Protein AF-A0A2S9D0U7-F1 (afdb_monomer)

Sequence (228 aa):
MNVEGQVATNIPINFAILKSGVQSVSATILPNIGDLQLHPKSELKFNIKLFDVAHDFVFDQQFGDYRSEAIEDKKKQVIKHVGSFKAEVPYQLSAWQNGRNLQDIKDNRKKLEQAYDHISRLIRENKFEDYKKSISKREENMAASMYLSKAESEERFTDLVKDFKSGFKIQPVSKDAVMFVCAENKVAFLKKANGESALYLENPETEEELMLDISFYIPEGKEEFEII

Foldseek 3Di:
DDDPPDDDDDDDCLLVCQAFFKDKDKDKDFDDVPDQFHDQADKDWDKDWDFDPVPPRHTDDIHDTDIDDGRPDRNHGMDMDMDMDGDHAPDGADDLPQFDQLVVAPPSVVLQLVVLVVLLVCLQVVVLVVNCVLCVSVLVSVCRRVVHDPVRSVVVSVVVSVVSVPQWHKDRQDPPWDWDADDNNFKIATADPNRFHSTWTARPVVRDIGGDPWMWGAGPPGNHITTD

Nearest PDB structures (foldseek):
  5mu8-assembly20_o  TM=3.267E-01  e=5.009E+00  Homo sapiens
  7d5s-assembly1_B8  TM=2.973E-01  e=6.003E+00  Saccharomyces cerevisiae S288C
  6u8t-assembly2_D  TM=2.323E-01  e=5.651E+00  Pasteurella multocida subsp. multocida str. Pm70

Secondary structure (DSSP, 8-state):
---TT--------GGG--SSEEEEEEEEE-PPTT-SS--TT---EEEEEEEETTTTSEEEEEEEEEEPPP--STT---EEEEEEEEE--S----SGGGBPPGGGSTTHHHHHHHHHHHHHHHHHTT-HHHHHHHHHHHHHHHHHHTT--HHHHHHHHHHHHHHHHTT-EEPPPPTTPEEEEETTTTEEEEE-TTSSBSSEEEETTTTEEEE----EE-BTT--S-EE-

pLDDT: mean 91.32, std 8.77, range [35.22, 98.06]

Structure (mmCIF, N/CA/C/O backbone):
data_AF-A0A2S9D0U7-F1
#
_entry.id   AF-A0A2S9D0U7-F1
#
loop_
_atom_site.group_PDB
_atom_site.id
_atom_site.type_symbol
_atom_site.label_atom_id
_atom_site.label_alt_id
_atom_site.label_comp_id
_atom_site.label_asym_id
_atom_site.label_entity_id
_atom_site.label_seq_id
_atom_site.pdbx_PDB_ins_code
_atom_site.Cartn_x
_atom_site.Cartn_y
_atom_site.Cartn_z
_atom_site.occupancy
_atom_site.B_iso_or_equiv
_atom_site.auth_seq_id
_atom_site.auth_comp_id
_atom_site.auth_asym_id
_atom_site.auth_atom_id
_atom_site.pdbx_PDB_model_num
ATOM 1 N N . MET A 1 1 ? 25.797 12.768 -12.177 1.00 35.22 1 MET A N 1
ATOM 2 C CA . MET A 1 1 ? 24.968 13.282 -13.288 1.00 35.22 1 MET A CA 1
ATOM 3 C C . MET A 1 1 ? 23.565 12.754 -13.027 1.00 35.22 1 MET A C 1
ATOM 5 O O . MET A 1 1 ? 23.357 11.565 -13.228 1.00 35.22 1 MET A O 1
ATOM 9 N N . ASN A 1 2 ? 22.676 13.575 -12.456 1.00 37.59 2 ASN A N 1
ATOM 10 C CA . ASN A 1 2 ? 21.281 13.185 -12.226 1.00 37.59 2 ASN A CA 1
ATOM 11 C C . ASN A 1 2 ? 20.605 13.097 -13.591 1.00 37.59 2 ASN A C 1
ATOM 13 O O . ASN A 1 2 ? 20.536 14.095 -14.306 1.00 37.59 2 ASN A O 1
ATOM 17 N N . VAL A 1 3 ? 20.187 11.898 -13.982 1.00 47.53 3 VAL A N 1
ATOM 18 C CA . VAL A 1 3 ? 19.278 11.748 -15.118 1.00 47.53 3 VAL A CA 1
ATOM 19 C C . VAL A 1 3 ? 17.887 12.075 -14.587 1.00 47.53 3 VAL A C 1
ATOM 21 O O . VAL A 1 3 ? 17.516 11.612 -13.509 1.00 47.53 3 VAL A O 1
ATOM 24 N N . GLU A 1 4 ? 17.145 12.901 -15.309 1.00 51.16 4 GLU A N 1
ATOM 25 C CA . GLU A 1 4 ? 15.733 13.158 -15.035 1.00 51.16 4 GLU A CA 1
ATOM 26 C C . GLU A 1 4 ? 14.988 11.810 -14.919 1.00 51.16 4 GLU A C 1
ATOM 28 O O . GLU A 1 4 ? 15.162 10.931 -15.765 1.00 51.16 4 GLU A O 1
ATOM 33 N N . GLY A 1 5 ? 14.262 11.595 -13.816 1.00 58.97 5 GLY A N 1
ATOM 34 C CA . GLY A 1 5 ? 13.609 10.313 -13.501 1.00 58.97 5 GLY A CA 1
ATOM 35 C C . GLY A 1 5 ? 14.440 9.302 -12.691 1.00 58.97 5 GLY A C 1
ATOM 36 O O . GLY A 1 5 ? 13.968 8.193 -12.442 1.00 58.97 5 GLY A O 1
ATOM 37 N N . GLN A 1 6 ? 15.657 9.640 -12.244 1.00 66.50 6 GLN A N 1
ATOM 38 C CA . GLN A 1 6 ? 16.396 8.791 -11.304 1.00 66.50 6 GLN A CA 1
ATOM 39 C C . GLN A 1 6 ? 15.752 8.833 -9.909 1.00 66.50 6 GLN A C 1
ATOM 41 O O . GLN A 1 6 ? 15.763 9.866 -9.244 1.00 66.50 6 GLN A O 1
ATOM 46 N N . VAL A 1 7 ? 15.266 7.684 -9.439 1.00 72.94 7 VAL A N 1
ATOM 47 C CA . VAL A 1 7 ? 14.774 7.501 -8.068 1.00 72.94 7 VAL A CA 1
ATOM 48 C C . VAL A 1 7 ? 15.727 6.569 -7.326 1.00 72.94 7 VAL A C 1
ATOM 50 O O . VAL A 1 7 ? 15.977 5.447 -7.761 1.00 72.94 7 VAL A O 1
ATOM 53 N N . ALA A 1 8 ? 16.266 7.034 -6.202 1.00 78.00 8 ALA A N 1
ATOM 54 C CA . ALA A 1 8 ? 17.012 6.219 -5.251 1.00 78.00 8 ALA A CA 1
ATOM 55 C C . ALA A 1 8 ? 16.398 6.440 -3.869 1.00 78.00 8 ALA A C 1
ATOM 57 O O . ALA A 1 8 ? 16.458 7.543 -3.334 1.00 78.00 8 ALA A O 1
ATOM 58 N N . THR A 1 9 ? 15.766 5.407 -3.319 1.00 84.44 9 THR A N 1
ATOM 59 C CA . THR A 1 9 ? 15.057 5.484 -2.039 1.00 84.44 9 THR A CA 1
ATOM 60 C C . THR A 1 9 ? 15.260 4.207 -1.232 1.00 84.44 9 THR A C 1
ATOM 62 O O . THR A 1 9 ? 15.496 3.139 -1.801 1.00 84.44 9 THR A O 1
ATOM 65 N N . ASN A 1 10 ? 15.164 4.326 0.090 1.00 85.94 10 ASN A N 1
ATOM 66 C CA . ASN A 1 10 ? 15.077 3.192 0.999 1.00 85.94 10 ASN A CA 1
ATOM 67 C C . ASN A 1 10 ? 13.607 3.007 1.376 1.00 85.94 10 ASN A C 1
ATOM 69 O O . ASN A 1 10 ? 12.982 3.931 1.893 1.00 85.94 10 ASN A O 1
ATOM 73 N N . ILE A 1 11 ? 13.065 1.816 1.133 1.00 88.12 11 ILE A N 1
ATOM 74 C CA . ILE A 1 11 ? 11.671 1.489 1.441 1.00 88.12 11 ILE A CA 1
ATOM 75 C C . ILE A 1 11 ? 11.672 0.430 2.547 1.00 88.12 11 ILE A C 1
ATOM 77 O O . ILE A 1 11 ? 12.292 -0.620 2.355 1.00 88.12 11 ILE A O 1
ATOM 81 N N . PRO A 1 12 ? 11.009 0.660 3.695 1.00 89.56 12 PRO A N 1
ATOM 82 C CA . PRO A 1 12 ? 10.862 -0.373 4.710 1.00 89.56 12 PRO A CA 1
ATOM 83 C C . PRO A 1 12 ? 9.965 -1.489 4.168 1.00 89.56 12 PRO A C 1
ATOM 85 O O . PRO A 1 12 ? 8.872 -1.225 3.675 1.00 89.56 12 PRO A O 1
ATOM 88 N N . ILE A 1 13 ? 10.413 -2.742 4.263 1.00 91.50 13 ILE A N 1
ATOM 89 C CA . ILE A 1 13 ? 9.673 -3.901 3.728 1.00 91.50 13 ILE A CA 1
ATOM 90 C C . ILE A 1 13 ? 9.141 -4.840 4.815 1.00 91.50 13 ILE A C 1
ATOM 92 O O . ILE A 1 13 ? 8.534 -5.855 4.487 1.00 91.50 13 ILE A O 1
ATOM 96 N N . ASN A 1 14 ? 9.342 -4.526 6.099 1.00 93.12 14 ASN A N 1
ATOM 97 C CA . ASN A 1 14 ? 8.979 -5.406 7.217 1.00 93.12 14 ASN A CA 1
ATOM 98 C C . ASN A 1 14 ? 7.504 -5.828 7.171 1.00 93.12 14 ASN A C 1
ATOM 100 O O . ASN A 1 14 ? 7.193 -7.001 7.340 1.00 93.12 14 ASN A O 1
ATOM 104 N N . PHE A 1 15 ? 6.600 -4.896 6.858 1.00 91.25 15 PHE A N 1
ATOM 105 C CA . PHE A 1 15 ? 5.162 -5.170 6.766 1.00 91.25 15 PHE A CA 1
ATOM 106 C C . PHE A 1 15 ? 4.795 -6.158 5.643 1.00 91.25 15 PHE A C 1
ATOM 108 O O . PHE A 1 15 ? 3.712 -6.741 5.663 1.00 91.25 15 PHE A O 1
ATOM 115 N N . ALA A 1 16 ? 5.686 -6.364 4.668 1.00 91.94 16 ALA A N 1
ATOM 116 C CA . ALA A 1 16 ? 5.515 -7.324 3.582 1.00 91.94 16 ALA A CA 1
ATOM 117 C C . ALA A 1 16 ? 6.107 -8.713 3.900 1.00 91.94 16 ALA A C 1
ATOM 119 O O . ALA A 1 16 ? 5.823 -9.674 3.184 1.00 91.94 16 ALA A O 1
ATOM 120 N N . ILE A 1 17 ? 6.902 -8.846 4.969 1.00 94.38 17 ILE A N 1
ATOM 121 C CA . ILE A 1 17 ? 7.468 -10.121 5.426 1.00 94.38 17 ILE A CA 1
ATOM 122 C C . ILE A 1 17 ? 6.482 -10.731 6.414 1.00 94.38 17 ILE A C 1
ATOM 124 O O . ILE A 1 17 ? 6.383 -10.301 7.549 1.00 94.38 17 ILE A O 1
ATOM 128 N N . LEU A 1 18 ? 5.720 -11.745 6.016 1.00 94.75 18 LEU A N 1
ATOM 129 C CA . LEU A 1 18 ? 4.609 -12.200 6.864 1.00 94.75 18 LEU A CA 1
ATOM 130 C C . LEU A 1 18 ? 5.041 -13.122 8.008 1.00 94.75 18 LEU A C 1
ATOM 132 O O . LEU A 1 18 ? 4.310 -13.285 8.982 1.00 94.75 18 LEU A O 1
ATOM 136 N N . LYS A 1 19 ? 6.194 -13.775 7.862 1.00 95.94 19 LYS A N 1
ATOM 137 C CA . LYS A 1 19 ? 6.821 -14.664 8.848 1.00 95.94 19 LYS A CA 1
ATOM 138 C C . LYS A 1 19 ? 8.255 -14.966 8.424 1.00 95.94 19 LYS A C 1
ATOM 140 O O . LYS A 1 19 ? 8.601 -14.793 7.254 1.00 95.94 19 LYS A O 1
ATOM 145 N N . SER A 1 20 ? 9.044 -15.512 9.345 1.00 96.81 20 SER A N 1
ATOM 146 C CA . SER A 1 20 ? 10.371 -16.056 9.042 1.00 96.81 20 SER A CA 1
ATOM 147 C C . SER A 1 20 ? 10.329 -17.104 7.923 1.00 96.81 20 SER A C 1
ATOM 149 O O . SER A 1 20 ? 9.403 -17.918 7.845 1.00 96.81 20 SER A O 1
ATOM 151 N N . GLY A 1 21 ? 11.355 -17.108 7.072 1.00 95.62 21 GLY A N 1
ATOM 152 C CA . GLY A 1 21 ? 11.498 -18.044 5.959 1.00 95.62 21 GLY A CA 1
ATOM 153 C C . GLY A 1 21 ? 11.936 -17.377 4.658 1.00 95.62 21 GLY A C 1
ATOM 154 O O . GLY A 1 21 ? 12.393 -16.233 4.645 1.00 95.62 21 GLY A O 1
ATOM 155 N N . VAL A 1 22 ? 11.804 -18.120 3.557 1.00 94.62 22 VAL A N 1
ATOM 156 C CA . VAL A 1 22 ? 12.098 -17.622 2.208 1.00 94.62 22 VAL A CA 1
ATOM 157 C C . VAL A 1 22 ? 10.975 -16.694 1.756 1.00 94.62 22 VAL A C 1
ATOM 159 O O . VAL A 1 22 ? 9.811 -17.084 1.737 1.00 94.62 22 VAL A O 1
ATOM 162 N N . GLN A 1 23 ? 11.351 -15.482 1.374 1.00 93.12 23 GLN A N 1
ATOM 163 C CA . GLN A 1 23 ? 10.478 -14.449 0.838 1.00 93.12 23 GLN A CA 1
ATOM 164 C C . GLN A 1 23 ? 10.741 -14.294 -0.657 1.00 93.12 23 GLN A C 1
ATOM 166 O O . GLN A 1 23 ? 11.889 -14.380 -1.102 1.00 93.12 23 GLN A O 1
ATOM 171 N N . SER A 1 24 ? 9.686 -14.034 -1.425 1.00 91.81 24 SER A N 1
ATOM 172 C CA . SER A 1 24 ? 9.790 -13.676 -2.839 1.00 91.81 24 SER A CA 1
ATOM 173 C C . SER A 1 24 ? 9.846 -12.160 -2.986 1.00 91.81 24 SER A C 1
ATOM 175 O O . SER A 1 24 ? 9.115 -11.438 -2.307 1.00 91.81 24 SER A O 1
ATOM 177 N N . VAL A 1 25 ? 10.692 -11.674 -3.887 1.00 90.75 25 VAL A N 1
ATOM 178 C CA . VAL A 1 25 ? 10.767 -10.260 -4.258 1.00 90.75 25 VAL A CA 1
ATOM 179 C C . VAL A 1 25 ? 10.658 -10.137 -5.768 1.00 90.75 25 VAL A C 1
ATOM 181 O O . VAL A 1 25 ? 11.289 -10.881 -6.517 1.00 90.75 25 VAL A O 1
ATOM 184 N N . SER A 1 26 ? 9.863 -9.180 -6.233 1.00 90.81 26 SER A N 1
ATOM 185 C CA . SER A 1 26 ? 9.806 -8.836 -7.648 1.00 90.81 26 SER A CA 1
ATOM 186 C C . SER A 1 26 ? 9.848 -7.334 -7.832 1.00 90.81 26 SER A C 1
ATOM 188 O O . SER A 1 26 ? 9.160 -6.609 -7.117 1.00 90.81 26 SER A O 1
ATOM 190 N N . ALA A 1 27 ? 10.600 -6.882 -8.825 1.00 89.88 27 ALA A N 1
ATOM 191 C CA . ALA A 1 27 ? 10.720 -5.477 -9.172 1.00 89.88 27 ALA A CA 1
ATOM 192 C C . ALA A 1 27 ? 10.534 -5.312 -10.681 1.00 89.88 27 ALA A C 1
ATOM 194 O O . ALA A 1 27 ? 11.046 -6.109 -11.472 1.00 89.88 27 ALA A O 1
ATOM 195 N N . THR A 1 28 ? 9.764 -4.297 -11.072 1.00 89.44 28 THR A N 1
ATOM 196 C CA . THR A 1 28 ? 9.431 -4.015 -12.471 1.00 89.44 28 THR A CA 1
ATOM 197 C C . THR A 1 28 ? 9.636 -2.531 -12.751 1.00 89.44 28 THR A C 1
ATOM 199 O O . THR A 1 28 ? 9.101 -1.703 -12.022 1.00 89.44 28 THR A O 1
ATOM 202 N N . ILE A 1 29 ? 10.391 -2.202 -13.800 1.00 88.50 29 ILE A N 1
ATOM 203 C CA . ILE A 1 29 ? 10.478 -0.845 -14.354 1.00 88.50 29 ILE A CA 1
ATOM 204 C C . ILE A 1 29 ? 9.659 -0.803 -15.640 1.00 88.50 29 ILE A C 1
ATOM 206 O O . ILE A 1 29 ? 9.837 -1.651 -16.521 1.00 88.50 29 ILE A O 1
ATOM 210 N N . LEU A 1 30 ? 8.791 0.201 -15.725 1.00 87.50 30 LEU A N 1
ATOM 211 C CA . LEU A 1 30 ? 7.972 0.525 -16.888 1.00 87.50 30 LEU A CA 1
ATOM 212 C C . LEU A 1 30 ? 8.526 1.779 -17.593 1.00 87.50 30 LEU A C 1
ATOM 214 O O . LEU A 1 30 ? 9.286 2.529 -16.973 1.00 87.50 30 LEU A O 1
ATOM 218 N N . PRO A 1 31 ? 8.174 2.015 -18.869 1.00 87.62 31 PRO A N 1
ATOM 219 C CA . PRO A 1 31 ? 8.482 3.264 -19.560 1.00 87.62 31 PRO A CA 1
ATOM 220 C C . PRO A 1 31 ? 7.857 4.469 -18.856 1.00 87.62 31 PRO A C 1
ATOM 222 O O . PRO A 1 31 ? 6.887 4.327 -18.107 1.00 87.62 31 PRO A O 1
ATOM 225 N N . ASN A 1 32 ? 8.390 5.660 -19.133 1.00 83.31 32 ASN A N 1
ATOM 226 C CA . ASN A 1 32 ? 7.741 6.894 -18.704 1.00 83.31 32 ASN A CA 1
ATOM 227 C C . ASN A 1 32 ? 6.352 7.010 -19.344 1.00 83.31 32 ASN A C 1
ATOM 229 O O . ASN A 1 32 ? 6.074 6.428 -20.394 1.00 83.31 32 ASN A O 1
ATOM 233 N N . ILE A 1 33 ? 5.475 7.795 -18.720 1.00 80.94 33 ILE A N 1
ATOM 234 C CA . ILE A 1 33 ? 4.141 8.052 -19.264 1.00 80.94 33 ILE A CA 1
ATOM 235 C C . ILE A 1 33 ? 4.270 8.648 -20.670 1.00 80.94 33 ILE A C 1
ATOM 237 O O . ILE A 1 33 ? 4.959 9.644 -20.868 1.00 80.94 33 ILE A O 1
ATOM 241 N N . GLY A 1 34 ? 3.576 8.037 -21.630 1.00 84.62 34 GLY A N 1
ATOM 242 C CA . GLY A 1 34 ? 3.606 8.430 -23.041 1.00 84.62 34 GLY A CA 1
ATOM 243 C C . GLY A 1 34 ? 4.650 7.689 -23.880 1.00 84.62 34 GLY A C 1
ATOM 244 O O . GLY A 1 34 ? 4.505 7.642 -25.101 1.00 84.62 34 GLY A O 1
ATOM 245 N N . ASP A 1 35 ? 5.632 7.039 -23.253 1.00 86.88 35 ASP A N 1
ATOM 246 C CA . ASP A 1 35 ? 6.640 6.248 -23.952 1.00 86.88 35 ASP A CA 1
ATOM 247 C C . ASP A 1 35 ? 6.207 4.784 -24.099 1.00 86.88 35 ASP A C 1
ATOM 249 O O . ASP A 1 35 ? 5.626 4.171 -23.205 1.00 86.88 35 ASP A O 1
ATOM 253 N N . LEU A 1 36 ? 6.541 4.182 -25.243 1.00 88.44 36 LEU A N 1
ATOM 254 C CA . LEU A 1 36 ? 6.323 2.749 -25.489 1.00 88.44 36 LEU A CA 1
ATOM 255 C C . LEU A 1 36 ? 7.527 1.887 -25.091 1.00 88.44 36 LEU A C 1
ATOM 257 O O . LEU A 1 36 ? 7.439 0.660 -25.094 1.00 88.44 36 LEU A O 1
ATOM 261 N N . GLN A 1 37 ? 8.676 2.511 -24.834 1.00 90.75 37 GLN A N 1
ATOM 262 C CA . GLN A 1 37 ? 9.969 1.853 -24.666 1.00 90.75 37 GLN A CA 1
ATOM 263 C C . GLN A 1 37 ? 10.740 2.507 -23.524 1.00 90.75 37 GLN A C 1
ATOM 265 O O . GLN A 1 37 ? 10.606 3.702 -23.274 1.00 90.75 37 GLN A O 1
ATOM 270 N N . LEU A 1 38 ? 11.567 1.723 -22.839 1.00 89.62 38 LEU A N 1
ATOM 271 C CA . LEU A 1 38 ? 12.442 2.235 -21.796 1.00 89.62 38 LEU A CA 1
ATOM 272 C C . LEU A 1 38 ? 13.526 3.129 -22.393 1.00 89.62 38 LEU A C 1
ATOM 274 O O . LEU A 1 38 ? 14.078 2.855 -23.462 1.00 89.62 38 LEU A O 1
ATOM 278 N N . HIS A 1 39 ? 13.891 4.168 -21.650 1.00 87.50 39 HIS A N 1
ATOM 279 C CA . HIS A 1 39 ? 15.034 4.991 -22.002 1.00 87.50 39 HIS A CA 1
ATOM 280 C C . HIS A 1 39 ? 16.321 4.134 -21.979 1.00 87.50 39 HIS A C 1
ATOM 282 O O . HIS A 1 39 ? 16.498 3.346 -21.054 1.00 87.50 39 HIS A O 1
ATOM 288 N N . PRO A 1 40 ? 17.287 4.295 -22.908 1.00 87.56 40 PRO A N 1
ATOM 289 C CA . PRO A 1 40 ? 18.497 3.452 -22.961 1.00 87.56 40 PRO A CA 1
ATOM 290 C C . PRO A 1 40 ? 19.382 3.482 -21.703 1.00 87.56 40 PRO A C 1
ATOM 292 O O . PRO A 1 40 ? 20.246 2.631 -21.521 1.00 87.56 40 PRO A O 1
ATOM 295 N N . LYS A 1 41 ? 19.191 4.486 -20.839 1.00 87.12 41 LYS A N 1
ATOM 296 C CA . LYS A 1 41 ? 19.880 4.607 -19.541 1.00 87.12 41 LYS A CA 1
ATOM 297 C C . LYS A 1 41 ? 19.089 4.025 -18.363 1.00 87.12 41 LYS A C 1
ATOM 299 O O . LYS A 1 41 ? 19.566 4.129 -17.238 1.00 87.12 41 LYS A O 1
ATOM 304 N N . SER A 1 42 ? 17.889 3.486 -18.583 1.00 88.62 42 SER A N 1
ATOM 305 C CA . SER A 1 42 ? 17.100 2.897 -17.503 1.00 88.62 42 SER A CA 1
ATOM 306 C C . SER A 1 42 ? 17.818 1.672 -16.944 1.00 88.62 42 SER A C 1
ATOM 308 O O . SER A 1 42 ? 18.295 0.809 -17.680 1.00 88.62 42 SER A O 1
ATOM 310 N N . GLU A 1 43 ? 17.893 1.607 -15.622 1.00 90.31 43 GLU A N 1
ATOM 311 C CA . GLU A 1 43 ? 18.596 0.567 -14.888 1.00 90.31 43 GLU A CA 1
ATOM 312 C C . GLU A 1 43 ? 17.840 0.299 -13.587 1.00 90.31 43 GLU A C 1
ATOM 314 O O . GLU A 1 43 ? 17.461 1.233 -12.881 1.00 90.31 43 GLU A O 1
ATOM 319 N N . LEU A 1 44 ? 17.632 -0.977 -13.263 1.00 91.12 44 LEU A N 1
ATOM 320 C CA . LEU A 1 44 ? 17.094 -1.403 -11.979 1.00 91.12 44 LEU A CA 1
ATOM 321 C C . LEU A 1 44 ? 18.240 -1.882 -11.098 1.00 91.12 44 LEU A C 1
ATOM 323 O O . LEU A 1 44 ? 18.930 -2.842 -11.445 1.00 91.12 44 LEU A O 1
ATOM 327 N N . LYS A 1 45 ? 18.398 -1.246 -9.941 1.00 92.00 45 LYS A N 1
ATOM 328 C CA . LYS A 1 45 ? 19.310 -1.680 -8.886 1.00 92.00 45 LYS A CA 1
ATOM 329 C C . LYS A 1 45 ? 18.578 -1.722 -7.564 1.00 92.00 45 LYS A C 1
ATOM 331 O O . LYS A 1 45 ? 17.925 -0.745 -7.209 1.00 92.00 45 LYS A O 1
ATOM 336 N N . PHE A 1 46 ? 18.717 -2.818 -6.834 1.00 92.31 46 PHE A N 1
ATOM 337 C CA . PHE A 1 46 ? 18.270 -2.867 -5.450 1.00 92.31 46 PHE A CA 1
ATOM 338 C C . PHE A 1 46 ? 19.092 -3.865 -4.640 1.00 92.31 46 PHE A C 1
ATOM 340 O O . PHE A 1 46 ? 19.627 -4.844 -5.162 1.00 92.31 46 PHE A O 1
ATOM 347 N N . ASN A 1 47 ? 19.132 -3.608 -3.341 1.00 92.62 47 ASN A N 1
ATOM 348 C CA . ASN A 1 47 ? 19.562 -4.542 -2.319 1.00 92.62 47 ASN A CA 1
ATOM 349 C C . ASN A 1 47 ? 18.584 -4.465 -1.143 1.00 92.62 47 ASN A C 1
ATOM 351 O O . ASN A 1 47 ? 17.779 -3.538 -1.049 1.00 92.62 47 ASN A O 1
ATOM 355 N N . ILE A 1 48 ? 18.629 -5.465 -0.273 1.00 92.81 48 ILE A N 1
ATOM 356 C CA . ILE A 1 48 ? 17.821 -5.541 0.942 1.00 92.81 48 ILE A CA 1
ATOM 357 C C . ILE A 1 48 ? 18.777 -5.410 2.116 1.00 92.81 48 ILE A C 1
ATOM 359 O O . ILE A 1 48 ? 19.780 -6.114 2.181 1.00 92.81 48 ILE A O 1
ATOM 363 N N . LYS A 1 49 ? 18.483 -4.507 3.046 1.00 92.81 49 LYS A N 1
ATOM 364 C CA . LYS A 1 49 ? 19.337 -4.246 4.206 1.00 92.81 49 LYS A CA 1
ATOM 365 C C . LYS A 1 49 ? 18.570 -4.496 5.491 1.00 92.81 49 LYS A C 1
ATOM 367 O O . LYS A 1 49 ? 17.409 -4.110 5.601 1.00 92.81 49 LYS A O 1
ATOM 372 N N . LEU A 1 50 ? 19.244 -5.124 6.441 1.00 91.44 50 LEU A N 1
ATOM 373 C CA . LEU A 1 50 ? 18.810 -5.276 7.816 1.00 91.44 50 LEU A CA 1
ATOM 374 C C . LEU A 1 50 ? 19.535 -4.243 8.670 1.00 91.44 50 LEU A C 1
ATOM 376 O O . LEU A 1 50 ? 20.749 -4.063 8.554 1.00 91.44 50 LEU A O 1
ATOM 380 N N . PHE A 1 51 ? 18.757 -3.570 9.505 1.00 90.38 51 PHE A N 1
ATOM 381 C CA . PHE A 1 51 ? 19.231 -2.582 10.456 1.00 90.38 51 PHE A CA 1
ATOM 382 C C . PHE A 1 51 ? 18.789 -2.993 11.857 1.00 90.38 51 PHE A C 1
ATOM 384 O O . PHE A 1 51 ? 17.647 -3.421 12.045 1.00 90.38 51 PHE A O 1
ATOM 391 N N . ASP A 1 52 ? 19.681 -2.827 12.826 1.00 86.81 52 ASP A N 1
ATOM 392 C CA . ASP A 1 52 ? 19.368 -2.942 14.241 1.00 86.81 52 ASP A CA 1
ATOM 393 C C . ASP A 1 52 ? 18.698 -1.652 14.722 1.00 86.81 52 ASP A C 1
ATOM 395 O O . ASP A 1 52 ? 19.333 -0.607 14.865 1.00 86.81 52 ASP A O 1
ATOM 399 N N . VAL A 1 53 ? 17.393 -1.732 14.965 1.00 82.00 53 VAL A N 1
ATOM 400 C CA . VAL A 1 53 ? 16.586 -0.600 15.435 1.00 82.00 53 VAL A CA 1
ATOM 401 C C . VAL A 1 53 ? 16.698 -0.364 16.944 1.00 82.00 53 VAL A C 1
ATOM 403 O O . VAL A 1 53 ? 16.311 0.704 17.405 1.00 82.00 53 VAL A O 1
ATOM 406 N N . ALA A 1 54 ? 17.233 -1.316 17.718 1.00 81.12 54 ALA A N 1
ATOM 407 C CA . ALA A 1 54 ? 17.416 -1.157 19.162 1.00 81.12 54 ALA A CA 1
ATOM 408 C C . ALA A 1 54 ? 18.629 -0.277 19.507 1.00 81.12 54 ALA A C 1
ATOM 410 O O . ALA A 1 54 ? 18.683 0.296 20.595 1.00 81.12 54 ALA A O 1
ATOM 411 N N . HIS A 1 55 ? 19.578 -0.152 18.577 1.00 79.69 55 HIS A N 1
ATOM 412 C CA . HIS A 1 55 ? 20.810 0.618 18.738 1.00 79.69 55 HIS A CA 1
ATOM 413 C C . HIS A 1 55 ? 20.993 1.615 17.578 1.00 79.69 55 HIS A C 1
ATOM 415 O O . HIS A 1 55 ? 21.986 1.553 16.864 1.00 79.69 55 HIS A O 1
ATOM 421 N N . ASP A 1 56 ? 20.035 2.525 17.373 1.00 80.31 56 ASP A N 1
ATOM 422 C CA . ASP A 1 56 ? 20.132 3.653 16.423 1.00 80.31 56 ASP A CA 1
ATOM 423 C C . ASP A 1 56 ? 20.245 3.289 14.923 1.00 80.31 56 ASP A C 1
ATOM 425 O O . ASP A 1 56 ? 20.971 3.936 14.165 1.00 80.31 56 ASP A O 1
ATOM 429 N N . PHE A 1 57 ? 19.494 2.284 14.451 1.00 83.31 57 PHE A N 1
ATOM 430 C CA . PHE A 1 57 ? 19.470 1.861 13.035 1.00 83.31 57 PHE A CA 1
ATOM 431 C C . PHE A 1 57 ? 20.866 1.522 12.488 1.00 83.31 57 PHE A C 1
ATOM 433 O O . PHE A 1 57 ? 21.221 1.866 11.355 1.00 83.31 57 PHE A O 1
ATOM 440 N N . VAL A 1 58 ? 21.676 0.824 13.282 1.00 90.19 58 VAL A N 1
ATOM 441 C CA . VAL A 1 58 ? 22.995 0.361 12.844 1.00 90.19 58 VAL A CA 1
ATOM 442 C C . VAL A 1 58 ? 22.827 -0.698 11.757 1.00 90.19 58 VAL A C 1
ATOM 444 O O . VAL A 1 58 ? 22.049 -1.637 11.896 1.00 90.19 58 VAL A O 1
ATOM 447 N N . PHE A 1 59 ? 23.543 -0.538 10.643 1.00 90.62 59 PHE A N 1
ATOM 448 C CA . PHE A 1 59 ? 23.562 -1.540 9.578 1.00 90.62 59 PHE A CA 1
ATOM 449 C C . PHE A 1 59 ? 24.110 -2.868 10.111 1.00 90.62 59 PHE A C 1
ATOM 451 O O . PHE A 1 59 ? 25.217 -2.902 10.646 1.00 90.62 59 PHE A O 1
ATOM 458 N N . ASP A 1 60 ? 23.353 -3.943 9.911 1.00 89.81 60 ASP A N 1
ATOM 459 C CA . ASP A 1 60 ? 23.712 -5.293 10.348 1.00 89.81 60 ASP A CA 1
ATOM 460 C C . ASP A 1 60 ? 24.119 -6.156 9.145 1.00 89.81 60 ASP A C 1
ATOM 462 O O . ASP A 1 60 ? 25.276 -6.553 8.993 1.00 89.81 60 ASP A O 1
ATOM 466 N N . GLN A 1 61 ? 23.187 -6.368 8.209 1.00 89.88 61 GLN A N 1
ATOM 467 C CA . GLN A 1 61 ? 23.390 -7.284 7.087 1.00 89.88 61 GLN A CA 1
ATOM 468 C C . GLN A 1 61 ? 22.778 -6.764 5.781 1.00 89.88 61 GLN A C 1
ATOM 470 O O . GLN A 1 61 ? 21.791 -6.032 5.776 1.00 89.88 61 GLN A O 1
ATOM 475 N N . GLN A 1 62 ? 23.341 -7.181 4.642 1.00 89.44 62 GLN A N 1
ATOM 476 C CA . GLN A 1 62 ? 22.755 -6.978 3.316 1.00 89.44 62 GLN A CA 1
ATOM 477 C C . GLN A 1 62 ? 22.461 -8.325 2.645 1.00 89.44 62 GLN A C 1
ATOM 479 O O . GLN A 1 62 ? 23.298 -9.229 2.635 1.00 89.44 62 GLN A O 1
ATOM 484 N N . PHE A 1 63 ? 21.283 -8.429 2.040 1.00 85.94 63 PHE A N 1
ATOM 485 C CA . PHE A 1 63 ? 20.806 -9.559 1.250 1.00 85.94 63 PHE A CA 1
ATOM 486 C C . PHE A 1 63 ? 20.380 -9.068 -0.119 1.00 85.94 63 PHE A C 1
ATOM 488 O O . PHE A 1 63 ? 19.827 -7.980 -0.231 1.00 85.94 63 PHE A O 1
ATOM 495 N N . GLY A 1 64 ? 20.545 -9.901 -1.143 1.00 74.44 64 GLY A N 1
ATOM 496 C CA . GLY A 1 64 ? 20.190 -9.520 -2.504 1.00 74.44 64 GLY A CA 1
ATOM 497 C C . GLY A 1 64 ? 21.070 -8.375 -3.009 1.00 74.44 64 GLY A C 1
ATOM 498 O O . GLY A 1 64 ? 21.169 -7.307 -2.415 1.00 74.44 64 GLY A O 1
ATOM 499 N N . ASP A 1 65 ? 21.736 -8.590 -4.128 1.00 86.50 65 ASP A N 1
ATOM 500 C CA . ASP A 1 65 ? 22.343 -7.498 -4.875 1.00 86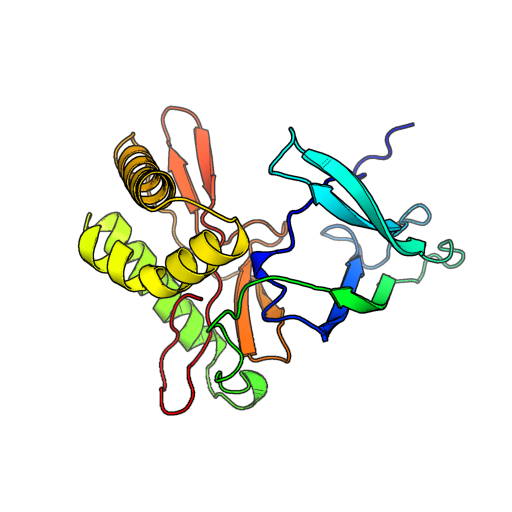.50 65 ASP A CA 1
ATOM 501 C C . ASP A 1 65 ? 21.955 -7.727 -6.321 1.00 86.50 65 ASP A C 1
ATOM 503 O O . ASP A 1 65 ? 22.448 -8.645 -6.981 1.00 86.50 65 ASP A O 1
ATOM 507 N N . TYR A 1 66 ? 20.948 -6.980 -6.760 1.00 91.94 66 TYR A N 1
ATOM 508 C CA . TYR A 1 66 ? 20.462 -7.077 -8.118 1.00 91.94 66 TYR A CA 1
ATOM 509 C C . TYR A 1 66 ? 20.802 -5.811 -8.879 1.00 91.94 66 TYR A C 1
ATOM 511 O O . TYR A 1 66 ? 20.530 -4.690 -8.442 1.00 91.94 66 TYR A O 1
ATOM 519 N N . ARG A 1 67 ? 21.316 -6.029 -10.084 1.00 93.25 67 ARG A N 1
ATOM 520 C CA . ARG A 1 67 ? 21.515 -5.018 -11.105 1.00 93.25 67 ARG A CA 1
ATOM 521 C C . ARG A 1 67 ? 21.003 -5.577 -12.422 1.00 93.25 67 ARG A C 1
ATOM 523 O O . ARG A 1 67 ? 21.430 -6.651 -12.839 1.00 93.25 67 ARG A O 1
ATOM 530 N N . SER A 1 68 ? 20.099 -4.858 -13.077 1.00 91.88 68 SER A N 1
ATOM 531 C CA . SER A 1 68 ? 19.665 -5.226 -14.420 1.00 91.88 68 SER A CA 1
ATOM 532 C C . SER A 1 68 ? 20.801 -5.082 -15.424 1.00 91.88 68 SER A C 1
ATOM 534 O O . SER A 1 68 ? 21.650 -4.200 -15.297 1.00 91.88 68 SER A O 1
ATOM 536 N N . GLU A 1 69 ? 20.751 -5.886 -16.479 1.00 89.12 69 GLU A N 1
ATOM 537 C CA . GLU A 1 69 ? 21.562 -5.667 -17.674 1.00 89.12 69 GLU A CA 1
ATOM 538 C C . GLU A 1 69 ? 21.291 -4.280 -18.274 1.00 89.12 69 GLU A C 1
ATOM 540 O O . GLU A 1 69 ? 20.179 -3.744 -18.163 1.00 89.12 69 GLU A O 1
ATOM 545 N N . ALA A 1 70 ? 22.309 -3.713 -18.923 1.00 86.25 70 ALA A N 1
ATOM 546 C CA . ALA A 1 70 ? 22.165 -2.470 -19.666 1.00 86.25 70 ALA A CA 1
ATOM 547 C C . ALA A 1 70 ? 21.144 -2.636 -20.804 1.00 86.25 70 ALA A C 1
ATOM 549 O O . ALA A 1 70 ? 20.974 -3.717 -21.372 1.00 86.25 70 ALA A O 1
ATOM 550 N N . ILE A 1 71 ? 20.450 -1.554 -21.151 1.00 86.25 71 ILE A N 1
ATOM 551 C CA . ILE A 1 71 ? 19.522 -1.559 -22.281 1.00 86.25 71 ILE A CA 1
ATOM 552 C C . ILE A 1 71 ? 20.330 -1.336 -23.557 1.00 86.25 71 ILE A C 1
ATOM 554 O O . ILE A 1 71 ? 20.650 -0.208 -23.920 1.00 86.25 71 ILE A O 1
ATOM 558 N N . GLU A 1 72 ? 20.674 -2.432 -24.228 1.00 76.75 72 GLU A N 1
ATOM 559 C CA . GLU A 1 72 ? 21.384 -2.392 -25.512 1.00 76.75 72 GLU A CA 1
ATOM 560 C C . GLU A 1 72 ? 20.429 -2.154 -26.697 1.00 76.75 72 GLU A C 1
ATOM 562 O O . GLU A 1 72 ? 20.802 -1.511 -27.678 1.00 76.75 72 GLU A O 1
ATOM 567 N N . ASP A 1 73 ? 19.174 -2.609 -26.589 1.00 68.50 73 ASP A N 1
ATOM 568 C CA . ASP A 1 73 ? 18.131 -2.432 -27.607 1.00 68.50 73 ASP A CA 1
ATOM 569 C C . ASP A 1 73 ? 17.111 -1.371 -27.173 1.00 68.50 73 ASP A C 1
ATOM 571 O O . ASP A 1 73 ? 16.453 -1.498 -26.136 1.00 68.50 73 ASP A O 1
ATOM 575 N N . LYS A 1 74 ? 16.912 -0.356 -28.023 1.00 65.62 74 LYS A N 1
ATOM 576 C CA . LYS A 1 74 ? 15.890 0.683 -27.829 1.00 65.62 74 LYS A CA 1
ATOM 577 C C . LYS A 1 74 ? 14.470 0.113 -27.746 1.00 65.62 74 LYS A C 1
ATOM 579 O O . LYS A 1 74 ? 13.594 0.808 -27.265 1.00 65.62 74 LYS A O 1
ATOM 584 N N . LYS A 1 75 ? 14.219 -1.137 -28.149 1.00 76.62 75 LYS A N 1
ATOM 585 C CA . LYS A 1 75 ? 12.884 -1.759 -28.107 1.00 76.62 75 LYS A CA 1
ATOM 586 C C . LYS A 1 75 ? 12.464 -2.331 -26.753 1.00 76.62 75 LYS A C 1
ATOM 588 O O . LYS A 1 75 ? 11.321 -2.777 -26.637 1.00 76.62 75 LYS A O 1
ATOM 593 N N . LYS A 1 76 ? 13.333 -2.364 -25.737 1.00 82.88 76 LYS A N 1
ATOM 594 C CA . LYS A 1 76 ? 12.991 -2.981 -24.446 1.00 82.88 76 LYS A CA 1
ATOM 595 C C . LYS A 1 76 ? 11.884 -2.185 -23.749 1.00 82.88 76 LYS A C 1
ATOM 597 O O . LYS A 1 76 ? 12.073 -1.028 -23.401 1.00 82.88 76 LYS A O 1
ATOM 602 N N . GLN A 1 77 ? 10.728 -2.813 -23.545 1.00 88.00 77 GLN A N 1
ATOM 603 C CA . GLN A 1 77 ? 9.563 -2.153 -22.943 1.00 88.00 77 GLN A CA 1
ATOM 604 C C . GLN A 1 77 ? 9.554 -2.252 -21.419 1.00 88.00 77 GLN A C 1
ATOM 606 O O . GLN A 1 77 ? 9.024 -1.377 -20.753 1.00 88.00 77 GLN A O 1
ATOM 611 N N . VAL A 1 78 ? 10.122 -3.318 -20.852 1.00 90.19 78 VAL A N 1
ATOM 612 C CA . VAL A 1 78 ? 10.046 -3.600 -19.415 1.00 90.19 78 VAL A CA 1
ATOM 613 C C . VAL A 1 78 ? 11.358 -4.219 -18.934 1.00 90.19 78 VAL A C 1
ATOM 615 O O . VAL A 1 78 ? 11.948 -5.066 -19.610 1.00 90.19 78 VAL A O 1
ATOM 618 N N . ILE A 1 79 ? 11.802 -3.825 -17.740 1.00 91.25 79 ILE A N 1
ATOM 619 C CA . ILE A 1 79 ? 12.768 -4.594 -16.948 1.00 91.25 79 ILE A CA 1
ATOM 620 C C . ILE A 1 79 ? 11.971 -5.261 -15.837 1.00 91.25 79 ILE A C 1
ATOM 622 O O . ILE A 1 79 ? 11.308 -4.573 -15.069 1.00 91.25 79 ILE A O 1
ATOM 626 N N . LYS A 1 80 ? 12.048 -6.589 -15.739 1.00 92.00 80 LYS A N 1
ATOM 627 C CA . LYS A 1 80 ? 11.421 -7.359 -14.665 1.00 92.00 80 LYS A CA 1
ATOM 628 C C . LYS A 1 80 ? 12.460 -8.257 -14.016 1.00 92.00 80 LYS A C 1
ATOM 630 O O . LYS A 1 80 ? 13.195 -8.953 -14.710 1.00 92.00 80 LYS A O 1
ATOM 635 N N . HIS A 1 81 ? 12.484 -8.257 -12.694 1.00 92.25 81 HIS A N 1
ATOM 636 C CA . HIS A 1 81 ? 13.271 -9.178 -11.894 1.00 92.25 81 HIS A CA 1
ATOM 637 C C . HIS A 1 81 ? 12.366 -9.890 -10.897 1.00 92.25 81 HIS A C 1
ATOM 639 O O . HIS A 1 81 ? 11.459 -9.278 -10.330 1.00 92.25 81 HIS A O 1
ATOM 645 N N . VAL A 1 82 ? 12.631 -11.176 -10.691 1.00 92.12 82 VAL A N 1
ATOM 646 C CA . VAL A 1 82 ? 12.045 -11.984 -9.624 1.00 92.12 82 VAL A CA 1
ATOM 647 C C . VAL A 1 82 ? 13.197 -12.701 -8.940 1.00 92.12 82 VAL A C 1
ATOM 649 O O . VAL A 1 82 ? 14.027 -13.318 -9.606 1.00 92.12 82 VAL A O 1
ATOM 652 N N . GLY A 1 83 ? 13.242 -12.603 -7.622 1.00 91.56 83 GLY A N 1
ATOM 653 C CA . GLY A 1 83 ? 14.259 -13.211 -6.787 1.00 91.56 83 GLY A CA 1
ATOM 654 C C . GLY A 1 83 ? 13.671 -13.637 -5.453 1.00 91.56 83 GLY A C 1
ATOM 655 O O . GLY A 1 83 ? 12.466 -13.546 -5.211 1.00 91.56 83 GLY A O 1
ATOM 656 N N . SER A 1 84 ? 14.542 -14.098 -4.568 1.00 93.19 84 SER A N 1
ATOM 657 C CA . SER A 1 84 ? 14.154 -14.501 -3.224 1.00 93.19 84 SER A CA 1
ATOM 658 C C . SER A 1 84 ? 15.252 -14.192 -2.225 1.00 93.19 84 SER A C 1
ATOM 660 O O . SER A 1 84 ? 16.432 -14.207 -2.574 1.00 93.19 84 SER A O 1
ATOM 662 N N . PHE A 1 85 ? 14.870 -13.980 -0.974 1.00 92.62 85 PHE A N 1
ATOM 663 C CA . PHE A 1 85 ? 15.792 -13.813 0.146 1.00 92.62 85 PHE A CA 1
ATOM 664 C C . PHE A 1 85 ? 15.242 -14.535 1.376 1.00 92.62 85 PHE A C 1
ATOM 666 O O . PHE A 1 85 ? 14.044 -14.800 1.463 1.00 92.62 85 PHE A O 1
ATOM 673 N N . LYS A 1 86 ? 16.106 -14.889 2.327 1.00 93.19 86 LYS A N 1
ATOM 674 C CA . LYS A 1 86 ? 15.675 -15.454 3.610 1.00 93.19 86 LYS A CA 1
ATOM 675 C C . LYS A 1 86 ? 15.558 -14.319 4.622 1.00 93.19 86 LYS A C 1
ATOM 677 O O . LYS A 1 86 ? 16.495 -13.542 4.758 1.00 93.19 86 LYS A O 1
ATOM 682 N N . ALA A 1 87 ? 14.430 -14.248 5.318 1.00 93.81 87 ALA A N 1
ATOM 683 C CA . ALA A 1 87 ? 14.205 -13.312 6.412 1.00 93.81 87 ALA A CA 1
ATOM 684 C C . ALA A 1 87 ? 13.979 -14.071 7.721 1.00 93.81 87 ALA A C 1
ATOM 686 O O . ALA A 1 87 ? 13.317 -15.115 7.731 1.00 93.81 87 ALA A O 1
ATOM 687 N N . GLU A 1 88 ? 14.495 -13.522 8.816 1.00 92.81 88 GLU A N 1
ATOM 688 C CA . GLU A 1 88 ? 14.249 -13.995 10.177 1.00 92.81 88 GLU A CA 1
ATOM 689 C C . GLU A 1 88 ? 13.640 -12.835 10.968 1.00 92.81 88 GLU A C 1
ATOM 691 O O . GLU A 1 88 ? 14.248 -11.780 11.118 1.00 92.81 88 GLU A O 1
ATOM 696 N N . VAL A 1 89 ? 12.388 -13.007 11.387 1.00 93.44 89 VAL A N 1
ATOM 697 C CA . VAL A 1 89 ? 11.578 -11.995 12.074 1.00 93.44 89 VAL A CA 1
ATOM 698 C C . VAL A 1 89 ? 10.877 -12.617 13.286 1.00 93.44 89 VAL A C 1
ATOM 700 O O . VAL A 1 89 ? 10.440 -13.773 13.209 1.00 93.44 89 VAL A O 1
ATOM 703 N N . PRO A 1 90 ? 10.722 -11.877 14.399 1.00 93.69 90 PRO A N 1
ATOM 704 C CA . PRO A 1 90 ? 10.152 -12.397 15.643 1.00 93.69 90 PRO A CA 1
ATOM 705 C C . PRO A 1 90 ? 8.615 -12.319 15.682 1.00 93.69 90 PRO A C 1
ATOM 707 O O . PRO A 1 90 ? 8.016 -12.377 16.753 1.00 93.69 90 PRO A O 1
ATOM 710 N N . TYR A 1 91 ? 7.961 -12.166 14.529 1.00 95.12 91 TYR A N 1
ATOM 711 C CA . TYR A 1 91 ? 6.513 -12.021 14.415 1.00 95.12 91 TYR A CA 1
ATOM 712 C C . TYR A 1 91 ? 5.933 -12.914 13.313 1.00 95.12 91 TYR A C 1
ATOM 714 O O . TYR A 1 91 ? 6.632 -13.407 12.424 1.00 95.12 91 TYR A O 1
ATOM 722 N N . GLN A 1 92 ? 4.614 -13.091 13.369 1.00 95.81 92 GLN A N 1
ATOM 723 C CA . GLN A 1 92 ? 3.821 -13.708 12.316 1.00 95.81 92 GLN A CA 1
ATOM 724 C C . GLN A 1 92 ? 2.580 -12.849 12.068 1.00 95.81 92 GLN A C 1
ATOM 726 O O . GLN A 1 92 ? 1.731 -12.703 12.945 1.00 95.81 92 GLN A O 1
ATOM 731 N N . LEU A 1 93 ? 2.484 -12.282 10.869 1.00 95.94 93 LEU A N 1
ATOM 732 C CA . LEU A 1 93 ? 1.407 -11.377 10.484 1.00 95.94 93 LEU A CA 1
ATOM 733 C C . LEU A 1 93 ? 0.217 -12.163 9.935 1.00 95.94 93 LEU A C 1
ATOM 735 O O . LEU A 1 93 ? 0.375 -13.094 9.140 1.00 95.94 93 LEU A O 1
ATOM 739 N N . SER A 1 94 ? -0.988 -11.746 10.318 1.00 93.62 94 SER A N 1
ATOM 740 C CA . SER A 1 94 ? -2.232 -12.218 9.710 1.00 93.62 94 SER A CA 1
ATOM 741 C C . SER A 1 94 ? -2.676 -11.175 8.691 1.00 93.62 94 SER A C 1
ATOM 743 O O . SER A 1 94 ? -3.380 -10.227 9.035 1.00 93.62 94 SER A O 1
ATOM 745 N N . ALA A 1 95 ? -2.232 -11.340 7.451 1.00 93.12 95 ALA A N 1
ATOM 746 C CA . ALA A 1 95 ? -2.475 -10.430 6.343 1.00 93.12 95 ALA A CA 1
ATOM 747 C C . ALA A 1 95 ? -3.334 -11.119 5.260 1.00 93.12 95 ALA A C 1
ATOM 749 O O . ALA A 1 95 ? -4.321 -11.794 5.553 1.00 93.12 95 ALA A O 1
ATOM 750 N N . TRP A 1 96 ? -2.936 -10.978 3.999 1.00 94.81 96 TRP A N 1
ATOM 751 C CA . TRP A 1 96 ? -3.642 -11.455 2.813 1.00 94.81 96 TRP A CA 1
ATOM 752 C C . TRP A 1 96 ? -3.527 -12.964 2.539 1.00 94.81 96 TRP A C 1
ATOM 754 O O . TRP A 1 96 ? -4.088 -13.439 1.553 1.00 94.81 96 TRP A O 1
ATOM 764 N N . GLN A 1 97 ? -2.804 -13.748 3.353 1.00 94.38 97 GLN A N 1
ATOM 765 C CA . GLN A 1 97 ? -2.491 -15.156 3.034 1.00 94.38 97 GLN A CA 1
ATOM 766 C C . GLN A 1 97 ? -3.748 -16.009 2.822 1.00 94.38 97 GLN A C 1
ATOM 768 O O . GLN A 1 97 ? -3.774 -16.853 1.922 1.00 94.38 97 GLN A O 1
ATOM 773 N N . ASN A 1 98 ? -4.790 -15.730 3.611 1.00 94.44 98 ASN A N 1
ATOM 774 C CA . ASN A 1 98 ? -6.112 -16.358 3.542 1.00 94.44 98 ASN A CA 1
ATOM 775 C C . ASN A 1 98 ? -7.090 -15.536 2.681 1.00 94.44 98 ASN A C 1
ATOM 777 O O . ASN A 1 98 ? -8.285 -15.494 2.959 1.00 94.44 98 ASN A O 1
ATOM 781 N N . GLY A 1 99 ? -6.568 -14.808 1.695 1.00 96.50 99 GLY A N 1
ATOM 782 C CA . GLY A 1 99 ? -7.339 -14.085 0.695 1.00 96.50 99 GLY A CA 1
ATOM 783 C C . GLY A 1 99 ? -7.651 -14.946 -0.520 1.00 96.50 99 GLY A C 1
ATOM 784 O O . GLY A 1 99 ? -6.847 -15.790 -0.929 1.00 96.50 99 GLY A O 1
ATOM 785 N N . ARG A 1 100 ? -8.795 -14.671 -1.135 1.00 97.44 100 ARG A N 1
ATOM 786 C CA . ARG A 1 100 ? -9.199 -15.239 -2.420 1.00 97.44 100 ARG A CA 1
ATOM 787 C C . ARG A 1 100 ? -8.298 -14.713 -3.537 1.00 97.44 100 ARG A C 1
ATOM 789 O O . 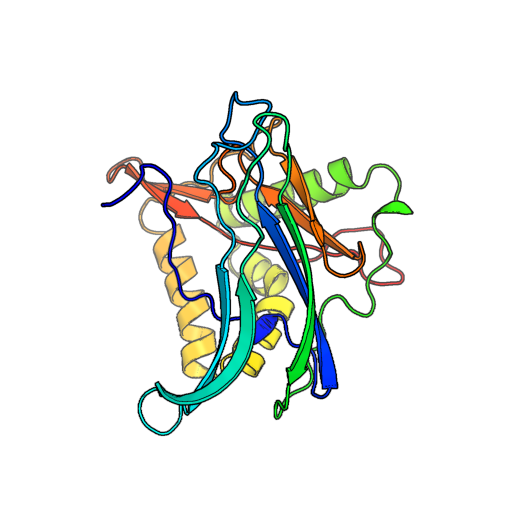ARG A 1 100 ? -7.866 -13.561 -3.512 1.00 97.44 100 ARG A O 1
ATOM 796 N N . ASN A 1 101 ? -8.059 -15.541 -4.550 1.00 97.19 101 ASN A N 1
ATOM 797 C CA . ASN A 1 101 ? -7.395 -15.095 -5.771 1.00 97.19 101 ASN A CA 1
ATOM 798 C C . ASN A 1 101 ? -8.322 -14.141 -6.541 1.00 97.19 101 ASN A C 1
ATOM 800 O O . ASN A 1 101 ? -9.409 -14.514 -6.981 1.00 97.19 101 ASN A O 1
ATOM 804 N N . LEU A 1 102 ? -7.877 -12.902 -6.710 1.00 97.12 102 LEU A N 1
ATOM 805 C CA . LEU A 1 102 ? -8.635 -11.821 -7.324 1.00 97.12 102 LEU A CA 1
ATOM 806 C C . LEU A 1 102 ? -8.875 -12.023 -8.829 1.00 97.12 102 LEU A C 1
ATOM 808 O O . LEU A 1 102 ? -9.761 -11.375 -9.388 1.00 97.12 102 LEU A O 1
ATOM 812 N N . GLN A 1 103 ? -8.124 -12.911 -9.492 1.00 94.81 103 GLN A N 1
ATOM 813 C CA . GLN A 1 103 ? -8.384 -13.289 -10.889 1.00 94.81 103 GLN A CA 1
ATOM 814 C C . GLN A 1 103 ? -9.655 -14.137 -11.039 1.00 94.81 103 GLN A C 1
ATOM 816 O O . GLN A 1 103 ? -10.297 -14.092 -12.086 1.00 94.81 103 GLN A O 1
ATOM 821 N N . ASP A 1 104 ? -10.052 -14.852 -9.985 1.00 95.25 104 ASP A N 1
ATOM 822 C CA . ASP A 1 104 ? -11.232 -15.723 -9.987 1.00 95.25 104 ASP A CA 1
ATOM 823 C C . ASP A 1 104 ? -12.519 -14.962 -9.608 1.00 95.25 104 ASP A C 1
ATOM 825 O O . ASP A 1 104 ? -13.621 -15.518 -9.608 1.00 95.25 104 ASP A O 1
ATOM 829 N N . ILE A 1 105 ? -12.400 -13.673 -9.274 1.00 95.00 105 ILE A N 1
ATOM 830 C CA . ILE A 1 105 ? -13.499 -12.840 -8.786 1.00 95.00 105 ILE A CA 1
ATOM 831 C C . ILE A 1 105 ? -14.074 -12.012 -9.934 1.00 95.00 105 ILE A C 1
ATOM 833 O O . ILE A 1 105 ? -13.411 -11.159 -10.525 1.00 95.00 105 ILE A O 1
ATOM 837 N N . LYS A 1 106 ? -15.359 -12.225 -10.222 1.00 94.25 106 LYS A N 1
ATOM 838 C CA . LYS A 1 106 ? -16.103 -11.398 -11.180 1.00 94.25 106 LYS A CA 1
ATOM 839 C C . LYS A 1 106 ? -16.270 -9.977 -10.657 1.00 94.25 106 LYS A C 1
ATOM 841 O O . LYS A 1 106 ? -16.467 -9.769 -9.461 1.00 94.25 106 LYS A O 1
ATOM 846 N N . ASP A 1 107 ? -16.215 -9.014 -11.575 1.00 94.81 107 ASP A N 1
ATOM 847 C CA . ASP A 1 107 ? -16.377 -7.584 -11.290 1.00 94.81 107 ASP A CA 1
ATOM 848 C C . ASP A 1 107 ? -15.433 -7.062 -10.193 1.00 94.81 107 ASP A C 1
ATOM 850 O O . ASP A 1 107 ? -15.728 -6.080 -9.515 1.00 94.81 107 ASP A O 1
ATOM 854 N N . ASN A 1 108 ? -14.276 -7.711 -10.036 1.00 95.19 108 ASN A N 1
ATOM 855 C CA . ASN A 1 108 ? -13.273 -7.410 -9.023 1.00 95.19 108 ASN A CA 1
ATOM 856 C C . ASN A 1 108 ? -12.935 -5.909 -8.952 1.00 95.19 108 ASN A C 1
ATOM 858 O O . ASN A 1 108 ? -13.019 -5.298 -7.890 1.00 95.19 108 ASN A O 1
ATOM 862 N N . ARG A 1 109 ? -12.669 -5.273 -10.099 1.00 95.88 109 ARG A N 1
ATOM 863 C CA . ARG A 1 109 ? -12.393 -3.832 -10.142 1.00 95.88 109 ARG A CA 1
ATOM 864 C C . ARG A 1 109 ? -13.546 -2.982 -9.599 1.00 95.88 109 ARG A C 1
ATOM 866 O O . ARG A 1 109 ? -13.307 -2.066 -8.823 1.00 95.88 109 ARG A O 1
ATOM 873 N N . LYS A 1 110 ? -14.789 -3.305 -9.955 1.00 96.44 110 LYS A N 1
ATOM 874 C CA . LYS A 1 110 ? -15.971 -2.584 -9.464 1.00 96.44 110 LYS A CA 1
ATOM 875 C C . LYS A 1 110 ? -16.141 -2.757 -7.952 1.00 96.44 110 LYS A C 1
ATOM 877 O O . LYS A 1 110 ? -16.469 -1.797 -7.263 1.00 96.44 110 LYS A O 1
ATOM 882 N N . LYS A 1 111 ? -15.897 -3.964 -7.428 1.00 97.44 111 LYS A N 1
ATOM 883 C CA . LYS A 1 111 ? -15.900 -4.220 -5.978 1.00 97.44 111 LYS A CA 1
ATOM 884 C C . LYS A 1 111 ? -14.818 -3.406 -5.261 1.00 97.44 111 LYS A C 1
ATOM 886 O O . LYS A 1 111 ? -15.065 -2.891 -4.175 1.00 97.44 111 LYS A O 1
ATOM 891 N N . LEU A 1 112 ? -13.639 -3.262 -5.869 1.00 97.81 112 LEU A N 1
ATOM 892 C CA . LEU A 1 112 ? -12.563 -2.433 -5.328 1.00 97.81 112 LEU A CA 1
ATOM 893 C C . LEU A 1 112 ? -12.968 -0.954 -5.301 1.00 97.81 112 LEU A C 1
ATOM 895 O O . LEU A 1 112 ? -12.849 -0.314 -4.265 1.00 97.81 112 LEU A O 1
ATOM 899 N N . GLU A 1 113 ? -13.511 -0.428 -6.400 1.00 97.38 113 GLU A N 1
ATOM 900 C CA . GLU A 1 113 ? -14.019 0.952 -6.479 1.00 97.38 113 GLU A CA 1
ATOM 901 C C . GLU A 1 113 ? -15.071 1.234 -5.389 1.00 97.38 113 GLU A C 1
ATOM 903 O O . GLU A 1 113 ? -14.997 2.257 -4.714 1.00 97.38 113 GLU A O 1
ATOM 908 N N . GLN A 1 114 ? -15.974 0.283 -5.120 1.00 97.06 114 GLN A N 1
ATOM 90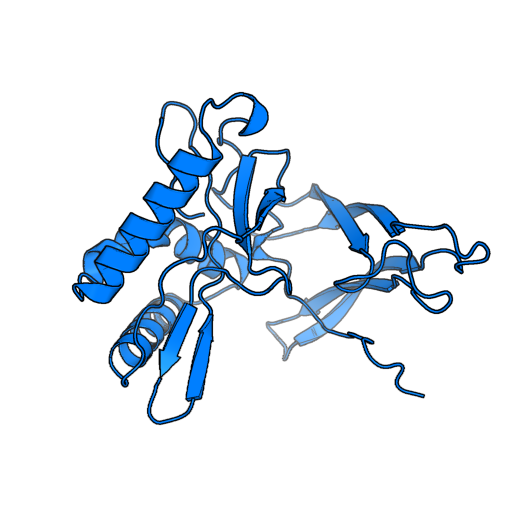9 C CA . GLN A 1 114 ? -16.945 0.386 -4.021 1.00 97.06 114 GLN A CA 1
ATOM 910 C C . GLN A 1 114 ? -16.288 0.455 -2.634 1.00 97.06 114 GLN A C 1
ATOM 912 O O . GLN A 1 114 ? -16.777 1.175 -1.760 1.00 97.06 114 GLN A O 1
ATOM 917 N N . ALA A 1 115 ? -15.190 -0.273 -2.418 1.00 97.88 115 ALA A N 1
ATOM 918 C CA . ALA A 1 115 ? -14.440 -0.205 -1.167 1.00 97.88 115 ALA A CA 1
ATOM 919 C C . ALA A 1 115 ? -13.772 1.166 -0.994 1.00 97.88 115 ALA A C 1
ATOM 921 O O . ALA A 1 115 ? -13.881 1.767 0.074 1.00 97.88 115 ALA A O 1
ATOM 922 N N . TYR A 1 116 ? -13.166 1.713 -2.053 1.00 97.94 116 TYR A N 1
ATOM 923 C CA . TYR A 1 116 ? -12.638 3.080 -2.039 1.00 97.94 116 TYR A CA 1
ATOM 924 C C . TYR A 1 116 ? -13.741 4.109 -1.750 1.00 97.94 116 TYR A C 1
ATOM 926 O O . TYR A 1 116 ? -13.577 4.932 -0.850 1.00 97.94 116 TYR A O 1
ATOM 934 N N . ASP A 1 117 ? -14.893 4.019 -2.424 1.00 97.12 117 ASP A N 1
ATOM 935 C CA . ASP A 1 117 ? -16.041 4.904 -2.186 1.00 97.12 117 ASP A CA 1
ATOM 936 C C . ASP A 1 117 ? -16.537 4.831 -0.737 1.00 97.12 117 ASP A C 1
ATOM 938 O O . ASP A 1 117 ? -16.883 5.853 -0.129 1.00 97.12 117 ASP A O 1
ATOM 942 N N . HIS A 1 118 ? -16.563 3.626 -0.157 1.00 97.44 118 HIS A N 1
ATOM 943 C CA . HIS A 1 118 ? -16.922 3.441 1.241 1.00 97.44 118 HIS A CA 1
ATOM 944 C C . HIS A 1 118 ? -15.961 4.191 2.167 1.00 97.44 118 HIS A C 1
ATOM 946 O O . HIS A 1 118 ? -16.432 4.951 3.016 1.00 97.44 118 HIS A O 1
ATOM 952 N N . ILE A 1 119 ? -14.649 4.042 1.970 1.00 97.69 119 ILE A N 1
ATOM 953 C CA . ILE A 1 119 ? -13.627 4.716 2.779 1.00 97.69 119 ILE A CA 1
ATOM 954 C C . ILE A 1 119 ? -13.678 6.232 2.601 1.00 97.69 119 ILE A C 1
ATOM 956 O O . ILE A 1 119 ? -13.729 6.961 3.594 1.00 97.69 119 ILE A O 1
ATOM 960 N N . SER A 1 120 ? -13.756 6.719 1.360 1.00 97.19 120 SER A N 1
ATOM 961 C CA . SER A 1 120 ? -13.892 8.150 1.086 1.00 97.19 120 SER A CA 1
ATOM 962 C C . SER A 1 120 ? -15.123 8.736 1.771 1.00 97.19 120 SER A C 1
ATOM 964 O O . SER A 1 120 ? -15.065 9.848 2.293 1.00 97.19 120 SER A O 1
ATOM 966 N N . ARG A 1 121 ? -16.237 7.993 1.815 1.00 97.81 121 ARG A N 1
ATOM 967 C CA . ARG A 1 121 ? -17.447 8.405 2.534 1.00 97.81 121 ARG A CA 1
ATOM 968 C C . ARG A 1 121 ? -17.234 8.455 4.046 1.00 97.81 121 ARG A C 1
ATOM 970 O O . ARG A 1 121 ? -17.657 9.433 4.652 1.00 97.81 121 ARG A O 1
ATOM 977 N N . LEU A 1 122 ? -16.583 7.456 4.650 1.00 97.88 122 LEU A N 1
ATOM 978 C CA . LEU A 1 122 ? -16.297 7.472 6.091 1.00 97.88 122 LEU A CA 1
ATOM 979 C C . LEU A 1 122 ? -15.480 8.709 6.483 1.00 97.88 122 LEU A C 1
ATOM 981 O O . LEU A 1 122 ? -15.830 9.386 7.448 1.00 97.88 122 LEU A O 1
ATOM 985 N N . ILE A 1 123 ? -14.449 9.038 5.702 1.00 96.62 123 ILE A N 1
ATOM 986 C CA . ILE A 1 123 ? -13.610 10.223 5.927 1.00 96.62 123 ILE A CA 1
ATOM 987 C C . ILE A 1 123 ? -14.432 11.505 5.726 1.00 96.62 123 ILE A C 1
ATOM 989 O O . ILE A 1 123 ? -14.464 12.355 6.610 1.00 96.62 123 ILE A O 1
ATOM 993 N N . ARG A 1 124 ? -15.162 11.622 4.607 1.00 96.06 124 ARG A N 1
ATOM 994 C CA . ARG A 1 124 ? -15.983 12.804 4.278 1.00 96.06 124 ARG A CA 1
ATOM 995 C C . ARG A 1 124 ? -17.061 13.099 5.321 1.00 96.06 124 ARG A C 1
ATOM 997 O O . ARG A 1 124 ? -17.360 14.257 5.587 1.00 96.06 124 ARG A O 1
ATOM 1004 N N . GLU A 1 125 ? -17.664 12.056 5.886 1.00 96.88 125 GLU A N 1
ATOM 1005 C CA . GLU A 1 125 ? -18.713 12.154 6.906 1.00 96.88 125 GLU A CA 1
ATOM 1006 C C . GLU A 1 125 ? -18.147 12.223 8.337 1.00 96.88 125 GLU A C 1
ATOM 1008 O O . GLU A 1 125 ? -18.913 12.153 9.296 1.00 96.88 125 GLU A O 1
ATOM 1013 N N . ASN A 1 126 ? -16.823 12.355 8.500 1.00 96.06 126 ASN A N 1
ATOM 1014 C CA . ASN A 1 126 ? -16.126 12.378 9.791 1.00 96.06 126 ASN A CA 1
ATOM 1015 C C . ASN A 1 126 ? -16.407 11.145 10.677 1.00 96.06 126 ASN A C 1
ATOM 1017 O O . ASN A 1 126 ? -16.339 11.216 11.907 1.00 96.06 126 ASN A O 1
ATOM 1021 N N . LYS A 1 127 ? -16.704 9.989 10.069 1.00 98.00 127 LYS A N 1
ATOM 1022 C CA . LYS A 1 127 ? -16.940 8.704 10.752 1.00 98.00 127 LYS A CA 1
ATOM 1023 C C . LYS A 1 127 ? -15.618 8.011 11.086 1.00 98.00 127 LYS A C 1
ATOM 1025 O O . LYS A 1 127 ? -15.361 6.879 10.677 1.00 98.00 127 LYS A O 1
ATOM 1030 N N . PHE A 1 128 ? -14.759 8.709 11.827 1.00 96.31 128 PHE A N 1
ATOM 1031 C CA . PHE A 1 128 ? -13.386 8.268 12.073 1.00 96.31 128 PHE A CA 1
ATOM 1032 C C . PHE A 1 128 ? -13.297 6.980 12.893 1.00 96.31 128 PHE A C 1
ATOM 1034 O O . PHE A 1 128 ? -12.414 6.176 12.631 1.00 96.31 128 PHE A O 1
ATOM 1041 N N . GLU A 1 129 ? -14.235 6.713 13.804 1.00 96.88 129 GLU A N 1
ATOM 1042 C CA . GLU A 1 129 ? -14.261 5.435 14.532 1.00 96.88 129 GLU A CA 1
ATOM 1043 C C . GLU A 1 129 ? -14.554 4.239 13.616 1.00 96.88 129 GLU A C 1
ATOM 1045 O O . GLU A 1 129 ? -13.976 3.166 13.781 1.00 96.88 129 GLU A O 1
ATOM 1050 N N . ASP A 1 130 ? -15.414 4.408 12.612 1.00 98.06 130 ASP A N 1
ATOM 1051 C CA . ASP A 1 130 ? -15.687 3.346 11.640 1.00 98.06 130 ASP A CA 1
ATOM 1052 C C . ASP A 1 130 ? -14.534 3.197 10.641 1.00 98.06 130 ASP A C 1
ATOM 1054 O O . ASP A 1 130 ? -14.181 2.080 10.256 1.00 98.06 130 ASP A O 1
ATOM 1058 N N . TYR A 1 131 ? -13.876 4.304 10.284 1.00 97.31 131 TYR A N 1
ATOM 1059 C CA . TYR A 1 131 ? -12.632 4.261 9.518 1.00 97.31 131 TYR A CA 1
ATOM 1060 C C . TYR A 1 131 ? -11.524 3.526 10.291 1.00 97.31 131 TYR A C 1
ATOM 1062 O O . TYR A 1 131 ? -10.885 2.635 9.732 1.00 97.31 131 TYR A O 1
ATOM 1070 N N . LYS A 1 132 ? -11.365 3.803 11.594 1.00 96.62 132 LYS A N 1
ATOM 1071 C CA . LYS A 1 132 ? -10.417 3.116 12.488 1.00 96.62 132 LYS A CA 1
ATOM 1072 C C . LYS A 1 132 ? -10.628 1.608 12.483 1.00 96.62 132 LYS A C 1
ATOM 1074 O O . LYS A 1 132 ? -9.670 0.854 12.344 1.00 96.62 132 LYS A O 1
ATOM 1079 N N . LYS A 1 133 ? -11.884 1.166 12.608 1.00 97.12 133 LYS A N 1
ATOM 1080 C CA . LYS A 1 133 ? -12.241 -0.259 12.524 1.00 97.12 133 LYS A CA 1
ATOM 1081 C C . LYS A 1 133 ? -11.894 -0.840 11.156 1.00 97.12 133 LYS A C 1
ATOM 1083 O O . LYS A 1 133 ? -11.378 -1.946 11.090 1.00 97.12 133 LYS A O 1
ATOM 1088 N N . SER A 1 134 ? -12.140 -0.088 10.083 1.00 96.88 134 SER A N 1
ATOM 1089 C CA . SER A 1 134 ? -11.869 -0.541 8.715 1.00 96.88 134 SER A CA 1
ATOM 1090 C C . SER A 1 134 ? -10.379 -0.788 8.464 1.00 96.88 134 SER A C 1
ATOM 1092 O O . SER A 1 134 ? -10.045 -1.707 7.725 1.00 96.88 134 SER A O 1
ATOM 1094 N N . ILE A 1 135 ? -9.484 -0.017 9.095 1.00 95.88 135 ILE A N 1
ATOM 1095 C CA . ILE A 1 135 ? -8.024 -0.169 8.952 1.00 95.88 135 ILE A CA 1
ATOM 1096 C C . ILE A 1 135 ? -7.363 -0.979 10.077 1.00 95.88 135 ILE A C 1
ATO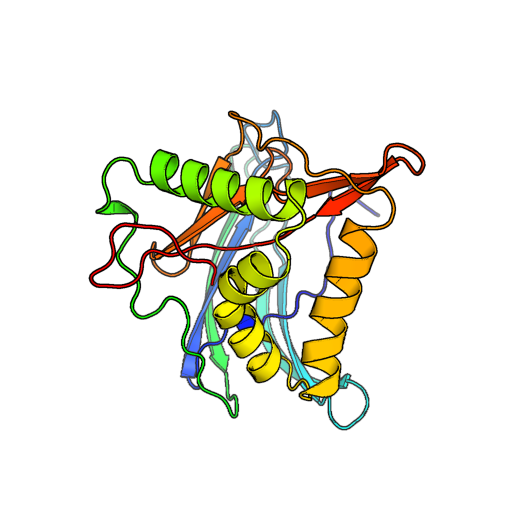M 1098 O O . ILE A 1 135 ? -6.146 -1.158 10.050 1.00 95.88 135 ILE A O 1
ATOM 1102 N N . SER A 1 136 ? -8.110 -1.465 11.076 1.00 94.75 136 SER A N 1
ATOM 1103 C CA . SER A 1 136 ? -7.508 -1.990 12.312 1.00 94.75 136 SER A CA 1
ATOM 1104 C C . SER A 1 136 ? -6.567 -3.164 12.053 1.00 94.75 136 SER A C 1
ATOM 1106 O O . SER A 1 136 ? -5.495 -3.234 12.644 1.00 94.75 136 SER A O 1
ATOM 1108 N N . LYS A 1 137 ? -6.921 -4.049 11.113 1.00 94.38 137 LYS A N 1
ATOM 1109 C CA . LYS A 1 137 ? -6.092 -5.203 10.754 1.00 94.38 137 LYS A CA 1
ATOM 1110 C C . LYS A 1 137 ? -4.748 -4.793 10.151 1.00 94.38 137 LYS A C 1
ATOM 1112 O O . LYS A 1 137 ? -3.718 -5.376 10.491 1.00 94.38 137 LYS A O 1
ATOM 1117 N N . ARG A 1 138 ? -4.760 -3.780 9.284 1.00 94.50 138 ARG A N 1
ATOM 1118 C CA . ARG A 1 138 ? -3.551 -3.193 8.700 1.00 94.50 138 ARG A CA 1
ATOM 1119 C C . ARG A 1 138 ? -2.682 -2.564 9.784 1.00 94.50 138 ARG A C 1
ATOM 1121 O O . ARG A 1 138 ? -1.484 -2.827 9.821 1.00 94.50 138 ARG A O 1
ATOM 1128 N N . GLU A 1 139 ? -3.274 -1.781 10.687 1.00 94.81 139 GLU A N 1
ATOM 1129 C CA . GLU A 1 139 ? -2.520 -1.129 11.765 1.00 94.81 139 GLU A CA 1
ATOM 1130 C C . GLU A 1 139 ? -1.957 -2.135 12.782 1.00 94.81 139 GLU A C 1
ATOM 1132 O O . GLU A 1 139 ? -0.817 -1.974 13.205 1.00 94.81 139 GLU A O 1
ATOM 1137 N N . GLU A 1 140 ? -2.672 -3.219 13.103 1.00 94.62 140 GLU A N 1
ATOM 1138 C CA . GLU A 1 140 ? -2.139 -4.329 13.914 1.00 94.62 140 GLU A CA 1
ATOM 1139 C C . GLU A 1 140 ? -0.882 -4.944 13.277 1.00 94.62 140 GLU A C 1
ATOM 1141 O O . GLU A 1 140 ? 0.133 -5.144 13.949 1.00 94.62 140 GLU A O 1
ATOM 1146 N N . ASN A 1 141 ? -0.932 -5.228 11.970 1.00 95.50 141 ASN A N 1
ATOM 1147 C CA . ASN A 1 141 ? 0.205 -5.785 11.237 1.00 95.50 141 ASN A CA 1
ATOM 1148 C C . ASN A 1 141 ? 1.366 -4.780 11.140 1.00 95.50 141 ASN A C 1
ATOM 1150 O O . ASN A 1 141 ? 2.535 -5.161 11.255 1.00 95.50 141 ASN A O 1
ATOM 1154 N N . MET A 1 142 ? 1.060 -3.494 10.954 1.00 94.06 142 MET A N 1
ATOM 1155 C CA . MET A 1 142 ? 2.058 -2.426 10.923 1.00 94.06 142 MET A CA 1
ATOM 1156 C C . MET A 1 142 ? 2.755 -2.289 12.278 1.00 94.06 142 MET A C 1
ATOM 1158 O O . MET A 1 142 ? 3.981 -2.293 12.329 1.00 94.06 142 MET A O 1
ATOM 1162 N N . ALA A 1 143 ? 1.994 -2.257 13.374 1.00 94.50 143 ALA A N 1
ATOM 1163 C CA . ALA A 1 143 ? 2.541 -2.170 14.722 1.00 94.50 143 ALA A CA 1
ATOM 1164 C C . ALA A 1 143 ? 3.465 -3.352 15.039 1.00 94.50 143 ALA A C 1
ATOM 1166 O O . ALA A 1 143 ? 4.580 -3.148 15.513 1.00 94.50 143 ALA A O 1
ATOM 1167 N N . ALA A 1 144 ? 3.052 -4.577 14.697 1.00 95.00 144 ALA A N 1
ATOM 1168 C CA . ALA A 1 144 ? 3.876 -5.765 14.906 1.00 95.00 144 ALA A CA 1
ATOM 1169 C C . ALA A 1 144 ? 5.166 -5.752 14.065 1.00 95.00 144 ALA A C 1
ATOM 1171 O O . ALA A 1 144 ? 6.240 -6.059 14.576 1.00 95.00 144 ALA A O 1
ATOM 1172 N N . SER A 1 145 ? 5.073 -5.394 12.780 1.00 94.31 145 SER A N 1
ATOM 1173 C CA . SER A 1 145 ? 6.212 -5.458 11.850 1.00 94.31 145 SER A CA 1
ATOM 1174 C C . SER A 1 145 ? 7.219 -4.314 12.004 1.00 94.31 145 SER A C 1
ATOM 1176 O O . SER A 1 145 ? 8.399 -4.487 11.679 1.00 94.31 145 SER A O 1
ATOM 1178 N N . MET A 1 146 ? 6.763 -3.168 12.511 1.00 91.44 146 MET A N 1
ATOM 1179 C CA . MET A 1 146 ? 7.586 -1.988 12.789 1.00 91.44 146 MET A CA 1
ATOM 1180 C C . MET A 1 146 ? 7.986 -1.875 14.264 1.00 91.44 146 MET A C 1
ATOM 1182 O O . MET A 1 146 ? 8.592 -0.879 14.641 1.00 91.44 146 MET A O 1
ATOM 1186 N N . TYR A 1 147 ? 7.678 -2.887 15.085 1.00 91.00 147 TYR A N 1
ATOM 1187 C CA . TYR A 1 147 ? 8.009 -2.935 16.515 1.00 91.00 147 TYR A CA 1
ATOM 1188 C C . TYR A 1 147 ? 7.449 -1.760 17.326 1.00 91.00 147 TYR A C 1
ATOM 1190 O O . TYR A 1 147 ? 8.068 -1.309 18.288 1.00 91.00 147 TYR A O 1
ATOM 1198 N N . LEU A 1 148 ? 6.267 -1.273 16.945 1.00 91.69 148 LEU A N 1
ATOM 1199 C CA . LEU A 1 148 ? 5.648 -0.132 17.605 1.00 91.69 148 LEU A CA 1
ATOM 1200 C C . LEU A 1 148 ? 5.066 -0.540 18.955 1.00 91.69 148 LEU A C 1
ATOM 1202 O O . LEU A 1 148 ? 4.391 -1.566 19.099 1.00 91.69 148 LEU A O 1
ATOM 1206 N N . SER A 1 149 ? 5.261 0.325 19.938 1.00 92.31 149 SER A N 1
ATOM 1207 C CA . SER A 1 149 ? 4.510 0.300 21.180 1.00 92.31 149 SER A CA 1
ATOM 1208 C C . SER A 1 149 ? 3.037 0.635 20.935 1.00 92.31 149 SER A C 1
ATOM 1210 O O . SER A 1 149 ? 2.635 1.214 19.922 1.00 92.31 149 SER A O 1
ATOM 1212 N N . LYS A 1 150 ? 2.199 0.307 21.921 1.00 91.88 150 LYS A N 1
ATOM 1213 C CA . LYS A 1 150 ? 0.777 0.660 21.886 1.00 91.88 150 LYS A CA 1
ATOM 1214 C C . LYS A 1 150 ? 0.560 2.175 21.772 1.00 91.88 150 LYS A C 1
ATOM 1216 O O . LYS A 1 150 ? -0.328 2.591 21.040 1.00 91.88 150 LYS A O 1
ATOM 1221 N N . ALA A 1 151 ? 1.373 2.972 22.469 1.00 94.00 151 ALA A N 1
ATOM 1222 C CA . ALA A 1 151 ? 1.272 4.428 22.438 1.00 94.00 151 ALA A CA 1
ATOM 1223 C C . ALA A 1 151 ? 1.578 4.976 21.036 1.00 94.00 151 ALA A C 1
ATOM 1225 O O . ALA A 1 151 ? 0.764 5.711 20.489 1.00 94.00 151 ALA A O 1
ATOM 1226 N N . GLU A 1 152 ? 2.674 4.528 20.414 1.00 93.69 152 GLU A N 1
ATOM 1227 C CA . GLU A 1 152 ? 3.033 4.916 19.040 1.00 93.69 152 GLU A CA 1
ATOM 1228 C C . GLU A 1 152 ? 1.957 4.486 18.033 1.00 93.69 152 GLU A C 1
ATOM 1230 O O . GLU A 1 152 ? 1.594 5.238 17.130 1.00 93.69 152 GLU A O 1
ATOM 1235 N N . SER A 1 153 ? 1.393 3.285 18.194 1.00 92.44 153 SER A N 1
ATOM 1236 C CA . SER A 1 153 ? 0.304 2.816 17.331 1.00 92.44 153 SER A CA 1
ATOM 1237 C C . SER A 1 153 ? -0.973 3.655 17.472 1.00 92.44 153 SER A C 1
ATOM 1239 O O . SER A 1 153 ? -1.671 3.865 16.479 1.00 92.44 153 SER A O 1
ATOM 1241 N N . GLU A 1 154 ? -1.312 4.109 18.680 1.00 93.00 154 GLU A N 1
ATOM 1242 C CA . GLU A 1 154 ? -2.484 4.957 18.937 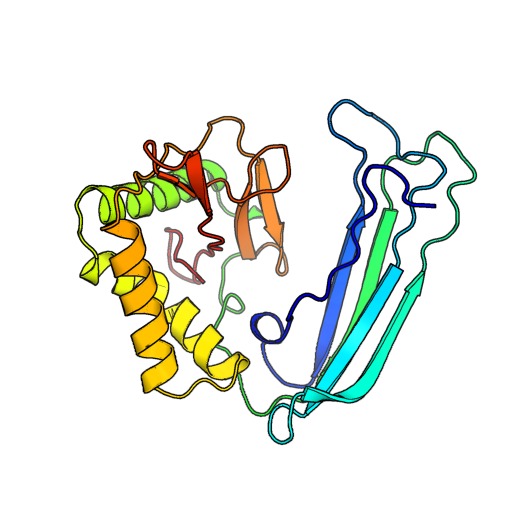1.00 93.00 154 GLU A CA 1
ATOM 1243 C C . GLU A 1 154 ? -2.271 6.400 18.453 1.00 93.00 154 GLU A C 1
ATOM 1245 O O . GLU A 1 154 ? -3.195 7.011 17.901 1.00 93.00 154 GLU A O 1
ATOM 1250 N N . GLU A 1 155 ? -1.056 6.924 18.613 1.00 94.88 155 GLU A N 1
ATOM 1251 C CA . GLU A 1 155 ? -0.654 8.255 18.157 1.00 94.88 155 GLU A CA 1
ATOM 1252 C C . GLU A 1 155 ? -0.769 8.377 16.637 1.00 94.88 155 GLU A C 1
ATOM 1254 O O . GLU A 1 155 ? -1.430 9.292 16.157 1.00 94.88 155 GLU A O 1
ATOM 1259 N N . ARG A 1 156 ? -0.296 7.381 15.876 1.00 92.56 156 ARG A N 1
ATOM 1260 C CA . ARG A 1 156 ? -0.413 7.355 14.403 1.00 92.56 156 ARG A CA 1
ATOM 1261 C C . ARG A 1 156 ? -1.836 7.572 13.893 1.00 92.56 156 ARG A C 1
ATOM 1263 O O . ARG A 1 156 ? -2.049 8.303 12.928 1.00 92.56 156 ARG A O 1
ATOM 1270 N N . PHE A 1 157 ? -2.821 6.921 14.515 1.00 93.62 157 PHE A N 1
ATOM 1271 C CA . PHE A 1 157 ? -4.219 7.115 14.127 1.00 93.62 157 PHE A CA 1
ATOM 1272 C C . PHE A 1 157 ? -4.732 8.498 14.540 1.00 93.62 157 PHE A C 1
ATOM 1274 O O . PHE A 1 157 ? -5.497 9.126 13.810 1.00 93.62 157 PHE A O 1
ATOM 1281 N N . THR A 1 158 ? -4.314 8.967 15.714 1.00 95.12 158 THR A N 1
ATOM 1282 C CA . THR A 1 158 ? -4.693 10.283 16.235 1.00 95.12 158 THR A CA 1
ATOM 1283 C C . THR A 1 158 ? -4.164 11.406 15.342 1.00 95.12 158 THR A C 1
ATOM 1285 O O . THR A 1 158 ? -4.927 12.312 15.004 1.00 95.12 158 THR A O 1
ATOM 1288 N N . ASP A 1 159 ? -2.913 11.305 14.893 1.00 94.31 159 ASP A N 1
ATOM 1289 C CA . ASP A 1 159 ? -2.289 12.234 13.950 1.00 94.31 159 ASP A CA 1
ATOM 1290 C C . ASP A 1 159 ? -2.998 12.218 12.598 1.00 94.31 159 ASP A C 1
ATOM 1292 O O . ASP A 1 159 ? -3.382 13.269 12.093 1.00 94.31 159 ASP A O 1
ATOM 1296 N N . LEU A 1 160 ? -3.315 11.033 12.071 1.00 93.69 160 LEU A N 1
ATOM 1297 C CA . LEU A 1 160 ? -4.071 10.925 10.824 1.00 93.69 160 LEU A CA 1
ATOM 1298 C C . LEU A 1 160 ? -5.446 11.615 10.914 1.00 93.69 160 LEU A C 1
ATOM 1300 O O . LEU A 1 160 ? -5.872 12.304 9.989 1.00 93.69 160 LEU A O 1
ATOM 1304 N N . VAL A 1 161 ? -6.152 11.467 12.041 1.00 95.25 161 VAL A N 1
ATOM 1305 C CA . VAL A 1 161 ? -7.430 12.162 12.274 1.00 95.25 161 VAL A CA 1
ATOM 1306 C C . VAL A 1 161 ? -7.236 13.671 12.425 1.00 95.25 161 VAL A C 1
ATOM 1308 O O . VAL A 1 161 ? -8.109 14.439 12.013 1.00 95.25 161 VAL A O 1
ATOM 1311 N N . LYS A 1 162 ? -6.127 14.114 13.024 1.00 95.44 162 LYS A N 1
ATOM 1312 C CA . LYS A 1 162 ? -5.778 15.536 13.111 1.00 95.44 162 LYS A CA 1
ATOM 1313 C C . LYS A 1 162 ? -5.564 16.118 11.715 1.00 95.44 162 LYS A C 1
ATOM 1315 O O . LYS A 1 162 ? -6.123 17.179 11.443 1.00 95.44 162 LYS A O 1
ATOM 1320 N N . ASP A 1 163 ? -4.874 15.400 10.835 1.00 92.75 163 ASP A N 1
ATOM 1321 C CA . ASP A 1 163 ? -4.668 15.814 9.446 1.00 92.75 163 ASP A CA 1
ATOM 1322 C C . ASP A 1 163 ? -5.989 15.860 8.670 1.00 92.75 163 ASP A C 1
ATOM 1324 O O . ASP A 1 163 ? -6.304 16.847 8.013 1.00 92.75 163 ASP A O 1
ATOM 1328 N N . PHE A 1 164 ? -6.863 14.863 8.829 1.00 93.56 164 PHE A N 1
ATOM 1329 C CA . PHE A 1 164 ? -8.201 14.910 8.219 1.00 93.56 164 PHE A CA 1
ATOM 1330 C C . PHE A 1 164 ? -9.030 16.122 8.666 1.00 93.56 164 PHE A C 1
ATOM 1332 O O . PHE A 1 164 ? -9.915 16.570 7.941 1.00 93.56 164 PHE A O 1
ATOM 1339 N N . LYS A 1 165 ? -8.757 16.660 9.859 1.00 93.56 165 LYS A N 1
ATOM 1340 C CA . LYS A 1 165 ? -9.443 17.832 10.414 1.00 93.56 165 LYS A CA 1
ATOM 1341 C C . LYS A 1 165 ? -8.729 19.154 10.123 1.00 93.56 165 LYS A C 1
ATOM 1343 O O . LYS A 1 165 ? -9.317 20.198 10.400 1.00 93.56 165 LYS A O 1
ATOM 1348 N N . SER A 1 166 ? -7.515 19.149 9.570 1.00 93.12 166 SER A N 1
ATOM 1349 C CA . SER A 1 166 ? -6.695 20.353 9.361 1.00 93.12 166 SER A CA 1
ATOM 1350 C C . SER A 1 166 ? -6.935 21.048 8.012 1.00 93.12 166 SER A C 1
ATOM 1352 O O . SER A 1 166 ? -6.069 21.754 7.509 1.00 93.12 166 SER A O 1
ATOM 1354 N N . GLY A 1 167 ? -8.131 20.889 7.435 1.00 91.75 167 GLY A N 1
ATOM 1355 C CA . GLY A 1 167 ? -8.527 21.529 6.172 1.00 91.75 167 GLY A CA 1
ATOM 1356 C C . GLY A 1 167 ? -8.414 20.627 4.942 1.00 91.75 167 GLY A C 1
ATOM 1357 O O . GLY A 1 167 ? -8.949 20.974 3.887 1.00 91.75 167 GLY A O 1
ATOM 1358 N N . PHE A 1 168 ? -7.810 19.444 5.087 1.00 96.19 168 PHE A N 1
ATOM 1359 C CA . PHE A 1 168 ? -7.757 18.432 4.038 1.00 96.19 168 PHE A CA 1
ATOM 1360 C C . PHE A 1 168 ? -9.152 17.929 3.651 1.00 96.19 168 PHE A C 1
ATOM 1362 O O . PHE A 1 168 ? -9.998 17.618 4.492 1.00 96.19 168 PHE A O 1
ATOM 1369 N N . LYS A 1 169 ? -9.387 17.805 2.345 1.00 95.31 169 LYS A N 1
ATOM 1370 C CA . LYS A 1 169 ? -10.635 17.308 1.762 1.00 95.31 169 LYS A CA 1
ATOM 1371 C C . LYS A 1 169 ? -10.354 16.095 0.900 1.00 95.31 169 LYS A C 1
ATOM 1373 O O . LYS A 1 169 ? -9.531 16.150 -0.007 1.00 95.31 169 LYS A O 1
ATOM 1378 N N . ILE A 1 170 ? -11.069 15.007 1.178 1.00 96.31 170 ILE A N 1
ATOM 1379 C CA . ILE A 1 170 ? -10.966 13.776 0.397 1.00 96.31 170 ILE A CA 1
ATOM 1380 C C . ILE A 1 170 ? -11.390 14.009 -1.053 1.00 96.31 170 ILE A C 1
ATOM 1382 O O . ILE A 1 170 ? -12.501 14.479 -1.317 1.00 96.31 170 ILE A O 1
ATOM 1386 N N . GLN A 1 171 ? -10.508 13.644 -1.978 1.00 95.75 171 GLN A N 1
ATOM 1387 C CA . GLN A 1 171 ? -10.744 13.767 -3.409 1.00 95.75 171 GLN A CA 1
ATOM 1388 C C . GLN A 1 171 ? -11.422 12.509 -3.966 1.00 95.75 171 GLN A C 1
ATOM 1390 O O . GLN A 1 171 ? -11.289 11.416 -3.399 1.00 95.75 171 GLN A O 1
ATOM 1395 N N . PRO A 1 172 ? -12.213 12.633 -5.045 1.00 93.94 172 PRO A N 1
ATOM 1396 C CA . PRO A 1 172 ? -12.776 11.475 -5.720 1.00 93.94 172 PRO A CA 1
ATOM 1397 C C . PRO A 1 172 ? -11.665 10.638 -6.362 1.00 93.94 172 PRO A C 1
ATOM 1399 O O . PRO A 1 172 ? -10.740 11.164 -6.978 1.00 93.94 172 PRO A O 1
ATOM 1402 N N . VAL A 1 173 ? -11.797 9.316 -6.279 1.00 94.75 173 VAL A N 1
ATOM 1403 C CA . VAL A 1 173 ? -10.913 8.400 -7.000 1.00 94.75 173 VAL A CA 1
ATOM 1404 C C . VAL A 1 173 ? -11.176 8.533 -8.500 1.00 94.75 173 VAL A C 1
ATOM 1406 O O . VAL A 1 173 ? -12.315 8.408 -8.956 1.00 94.75 173 VAL A O 1
ATOM 1409 N N . SER A 1 174 ? -10.126 8.795 -9.281 1.00 93.44 174 SER A N 1
ATOM 1410 C CA . SER A 1 174 ? -10.245 8.923 -10.737 1.00 93.44 174 SER A CA 1
ATOM 1411 C C . SER A 1 174 ? -10.717 7.616 -11.381 1.00 93.44 174 SER A C 1
ATOM 1413 O O . SER A 1 174 ? -10.234 6.534 -11.047 1.00 93.44 174 SER A O 1
ATOM 1415 N N . LYS A 1 175 ? -11.604 7.714 -12.378 1.00 91.31 175 LYS A N 1
ATOM 1416 C CA . LYS A 1 175 ? -12.021 6.561 -13.197 1.00 91.31 175 LYS A CA 1
ATOM 1417 C C . LYS A 1 175 ? -10.870 5.981 -14.019 1.00 91.31 175 LYS A C 1
ATOM 1419 O O . LYS A 1 175 ? -10.865 4.784 -14.295 1.00 91.31 175 LYS A O 1
ATOM 1424 N N . ASP A 1 176 ? -9.884 6.813 -14.341 1.00 92.31 176 ASP A N 1
ATOM 1425 C CA . ASP A 1 176 ? -8.681 6.415 -15.072 1.00 92.31 176 ASP A CA 1
ATOM 1426 C C . ASP A 1 176 ? -7.609 5.820 -14.147 1.00 92.31 176 ASP A C 1
ATOM 1428 O O . ASP A 1 176 ? -6.528 5.452 -14.610 1.00 92.31 176 ASP A O 1
ATOM 1432 N N . ALA A 1 177 ? -7.886 5.700 -12.839 1.00 95.06 177 ALA A N 1
ATOM 1433 C CA . ALA A 1 177 ? -6.993 5.012 -11.919 1.00 95.06 177 ALA A CA 1
ATOM 1434 C C . ALA A 1 177 ? -6.721 3.583 -12.406 1.00 95.06 177 ALA A C 1
ATOM 1436 O O . ALA A 1 177 ? -7.581 2.899 -12.970 1.00 95.06 177 ALA A O 1
ATOM 1437 N N . VAL A 1 178 ? -5.506 3.109 -12.184 1.00 93.62 178 VAL A N 1
ATOM 1438 C CA . VAL A 1 178 ? -5.077 1.783 -12.613 1.00 93.62 178 VAL A CA 1
ATOM 1439 C C . VAL A 1 178 ? -5.130 0.851 -11.414 1.00 93.62 178 VAL A C 1
ATOM 1441 O O . VAL A 1 178 ? -4.613 1.164 -10.343 1.00 93.62 178 VAL A O 1
ATOM 1444 N N . MET A 1 179 ? -5.770 -0.302 -11.599 1.00 95.31 179 MET A N 1
ATOM 1445 C CA . MET A 1 179 ? -5.792 -1.360 -10.599 1.00 95.31 179 MET A CA 1
ATOM 1446 C C . MET A 1 179 ? -4.498 -2.162 -10.678 1.00 95.31 179 MET A C 1
ATOM 1448 O O . MET A 1 179 ? -4.224 -2.820 -11.681 1.00 95.31 179 MET A O 1
ATOM 1452 N N . PHE A 1 180 ? -3.729 -2.120 -9.599 1.00 93.56 180 PHE A N 1
ATOM 1453 C CA . PHE A 1 180 ? -2.538 -2.930 -9.401 1.00 93.56 180 PHE A CA 1
ATOM 1454 C C . PHE A 1 180 ? -2.876 -4.131 -8.531 1.00 93.56 180 PHE A C 1
ATOM 1456 O O . PHE A 1 180 ? -3.680 -4.032 -7.604 1.00 93.56 180 PHE A O 1
ATOM 1463 N N . VAL A 1 181 ? -2.254 -5.266 -8.844 1.00 93.88 181 VAL A N 1
ATOM 1464 C CA . VAL A 1 181 ? -2.450 -6.530 -8.139 1.00 93.88 181 VAL A CA 1
ATOM 1465 C C . VAL A 1 181 ? -1.087 -7.115 -7.781 1.00 93.88 181 VAL A C 1
ATOM 1467 O O . VAL A 1 181 ? -0.186 -7.169 -8.620 1.00 93.88 181 VAL A O 1
ATOM 1470 N N . CYS A 1 182 ? -0.929 -7.552 -6.535 1.00 92.31 182 CYS A N 1
ATOM 1471 C CA . CYS A 1 182 ? 0.287 -8.191 -6.038 1.00 92.31 182 CYS A CA 1
ATOM 1472 C C . CYS A 1 182 ? -0.058 -9.350 -5.089 1.00 92.31 182 CYS A C 1
ATOM 1474 O O . CYS A 1 182 ? -1.205 -9.804 -5.053 1.00 92.31 182 CYS A O 1
ATOM 1476 N N . ALA A 1 183 ? 0.942 -9.853 -4.354 1.00 92.75 183 ALA A N 1
ATOM 1477 C CA . ALA A 1 183 ? 0.748 -10.872 -3.323 1.00 92.75 183 ALA A CA 1
ATOM 1478 C C . ALA A 1 183 ? 0.007 -12.118 -3.847 1.00 92.75 183 ALA A C 1
ATOM 1480 O O . ALA A 1 183 ? -1.076 -12.462 -3.384 1.00 92.75 183 ALA A O 1
ATOM 1481 N N . GLU A 1 184 ? 0.569 -12.749 -4.885 1.00 92.19 184 GLU A N 1
ATOM 1482 C CA . GLU A 1 184 ? -0.014 -13.943 -5.524 1.00 92.19 184 GLU A CA 1
ATOM 1483 C C . GLU A 1 184 ? -1.460 -13.732 -6.006 1.00 92.19 184 GLU A C 1
ATOM 1485 O O . GLU A 1 184 ? -2.311 -14.611 -5.899 1.00 92.19 184 GLU A O 1
ATOM 1490 N N . ASN A 1 185 ? -1.733 -12.545 -6.551 1.00 95.44 185 ASN A N 1
ATOM 1491 C CA . ASN A 1 185 ? -3.054 -12.110 -6.994 1.00 95.44 185 ASN A CA 1
ATOM 1492 C C . ASN A 1 185 ? -4.105 -11.977 -5.885 1.00 95.44 185 ASN A C 1
ATOM 1494 O O . ASN A 1 185 ? -5.291 -12.021 -6.189 1.00 95.44 185 ASN A O 1
ATOM 1498 N N . LYS A 1 186 ? -3.719 -11.809 -4.618 1.00 97.06 186 LYS A N 1
ATOM 1499 C CA . LYS A 1 186 ? -4.673 -11.694 -3.498 1.00 97.06 186 LYS A CA 1
ATOM 1500 C C . LYS A 1 186 ? -4.884 -10.266 -3.012 1.00 97.06 186 LYS A C 1
ATOM 1502 O O . LYS A 1 186 ? -5.886 -10.001 -2.356 1.00 97.06 186 LYS A O 1
ATOM 1507 N N . VAL A 1 187 ? -3.971 -9.349 -3.334 1.00 97.00 187 VAL A N 1
ATOM 1508 C CA . VAL A 1 187 ? -4.036 -7.948 -2.893 1.00 97.00 187 VAL A CA 1
ATOM 1509 C C . VAL A 1 187 ? -4.175 -7.022 -4.086 1.00 97.00 187 VAL A C 1
ATOM 1511 O O . VAL A 1 187 ? -3.500 -7.212 -5.099 1.00 97.00 187 VAL A O 1
ATOM 1514 N N . ALA A 1 188 ? -5.015 -6.002 -3.942 1.00 97.62 188 A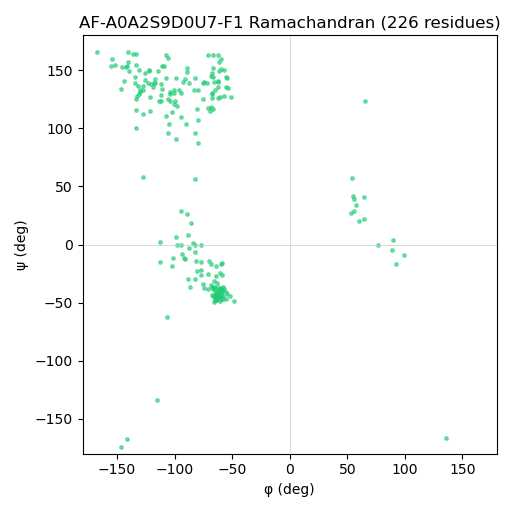LA A N 1
ATOM 1515 C CA . ALA A 1 188 ? -5.217 -4.959 -4.928 1.00 97.62 188 ALA A CA 1
ATOM 1516 C C . ALA A 1 188 ? -5.207 -3.553 -4.329 1.00 97.62 188 ALA A C 1
ATOM 1518 O O . ALA A 1 188 ? -5.525 -3.345 -3.160 1.00 97.62 188 ALA A O 1
ATOM 1519 N N . PHE A 1 189 ? -4.868 -2.581 -5.168 1.00 96.62 189 PHE A N 1
ATOM 1520 C CA . PHE A 1 189 ? -4.950 -1.155 -4.869 1.00 96.62 189 PHE A CA 1
ATOM 1521 C C . PHE A 1 189 ? -5.084 -0.361 -6.173 1.00 96.62 189 PHE A C 1
ATOM 1523 O O . PHE A 1 189 ? -4.658 -0.806 -7.241 1.00 96.62 189 PHE A O 1
ATOM 1530 N N . LEU A 1 190 ? -5.699 0.814 -6.090 1.00 97.12 190 LEU A N 1
ATOM 1531 C CA . LEU A 1 190 ? -5.819 1.770 -7.186 1.00 97.12 190 LEU A CA 1
ATOM 1532 C C . LEU A 1 190 ? -4.706 2.816 -7.081 1.00 97.12 190 LEU A C 1
ATOM 1534 O O . LEU A 1 190 ? -4.478 3.392 -6.014 1.00 97.12 190 LEU A O 1
ATOM 1538 N N . LYS A 1 191 ? -4.037 3.086 -8.203 1.00 94.94 191 LYS A N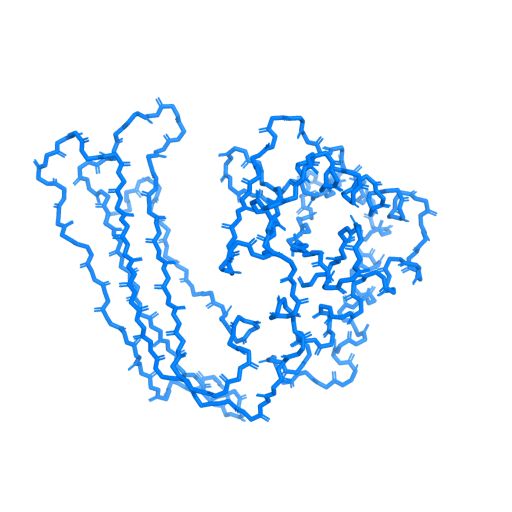 1
ATOM 1539 C CA . LYS A 1 191 ? -3.028 4.146 -8.330 1.00 94.94 191 LYS A CA 1
ATOM 1540 C C . LYS A 1 191 ? -3.409 5.132 -9.433 1.00 94.94 191 LYS A C 1
ATOM 1542 O O . LYS A 1 191 ? -4.050 4.753 -10.415 1.00 94.94 191 LYS A O 1
ATOM 1547 N N . LYS A 1 192 ? -2.992 6.390 -9.284 1.00 92.56 192 LYS A N 1
ATOM 1548 C CA . LYS A 1 192 ? -2.983 7.383 -10.367 1.00 92.56 192 LYS A CA 1
ATOM 1549 C C . LYS A 1 192 ? -2.035 6.906 -11.488 1.00 92.56 192 LYS A C 1
ATOM 1551 O O . LYS A 1 192 ? -1.186 6.041 -11.274 1.00 92.56 192 LYS A O 1
ATOM 1556 N N . ALA A 1 193 ? -2.143 7.484 -12.687 1.00 85.62 193 ALA A N 1
ATOM 1557 C CA . ALA A 1 193 ? -1.284 7.121 -13.826 1.00 85.62 193 ALA A CA 1
ATOM 1558 C C . ALA A 1 193 ? 0.220 7.364 -13.566 1.00 85.62 193 ALA A C 1
ATOM 1560 O O . ALA A 1 193 ? 1.062 6.699 -14.162 1.00 85.62 193 ALA A O 1
ATOM 1561 N N . ASN A 1 194 ? 0.549 8.282 -12.651 1.00 84.69 194 ASN A N 1
ATOM 1562 C CA . ASN A 1 194 ? 1.907 8.567 -12.176 1.00 84.69 194 ASN A CA 1
ATOM 1563 C C . ASN A 1 194 ? 2.408 7.603 -11.081 1.00 84.69 194 ASN A C 1
ATOM 1565 O O . ASN A 1 194 ? 3.540 7.741 -10.631 1.00 84.69 194 ASN A O 1
ATOM 1569 N N . GLY A 1 195 ? 1.599 6.623 -10.661 1.00 85.94 195 GLY A N 1
ATOM 1570 C CA . GLY A 1 195 ? 1.960 5.626 -9.649 1.00 85.94 195 GLY A CA 1
ATOM 1571 C C . GLY A 1 195 ? 1.658 6.023 -8.198 1.00 85.94 195 GLY A C 1
ATOM 1572 O O . GLY A 1 195 ? 1.804 5.184 -7.306 1.00 85.94 195 GLY A O 1
ATOM 1573 N N . GLU A 1 196 ? 1.196 7.249 -7.947 1.00 91.06 196 GLU A N 1
ATOM 1574 C CA . GLU A 1 196 ? 0.753 7.702 -6.620 1.00 91.06 196 GLU A CA 1
ATOM 1575 C C . GLU A 1 196 ? -0.564 7.043 -6.196 1.00 91.06 196 GLU A C 1
ATOM 1577 O O . GLU A 1 196 ? -1.299 6.496 -7.026 1.00 91.06 196 GLU A O 1
ATOM 1582 N N . SER A 1 197 ? -0.890 7.098 -4.898 1.00 95.25 197 SER A N 1
ATOM 1583 C CA . SER A 1 197 ? -2.179 6.598 -4.409 1.00 95.25 197 SE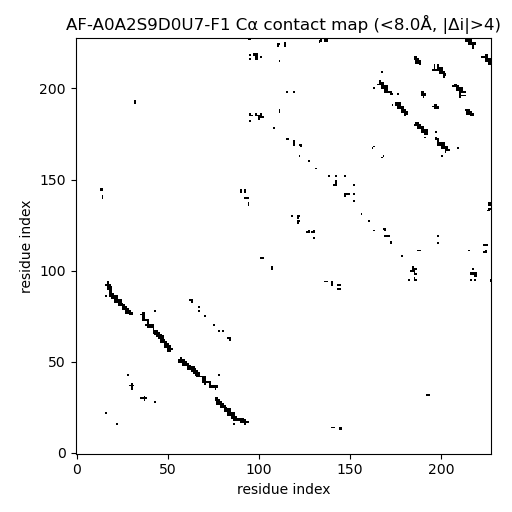R A CA 1
ATOM 1584 C C . SER A 1 197 ? -3.345 7.266 -5.133 1.00 95.25 197 SER A C 1
ATOM 1586 O O . SER A 1 197 ? -3.377 8.485 -5.291 1.00 95.25 197 SER A O 1
ATOM 1588 N N . ALA A 1 198 ? -4.337 6.472 -5.539 1.00 96.44 198 ALA A N 1
ATOM 1589 C CA . ALA A 1 198 ? -5.581 7.024 -6.061 1.00 96.44 198 ALA A CA 1
ATOM 1590 C C . ALA A 1 198 ? -6.508 7.555 -4.951 1.00 96.44 198 ALA A C 1
ATOM 1592 O O . ALA A 1 198 ? -7.449 8.283 -5.260 1.00 96.44 198 ALA A O 1
ATOM 1593 N N . LEU A 1 199 ? -6.259 7.205 -3.680 1.00 97.06 199 LEU A N 1
ATOM 1594 C CA . LEU A 1 199 ? -6.969 7.758 -2.526 1.00 97.06 199 LEU A CA 1
ATOM 1595 C C . LEU A 1 199 ? -6.096 8.806 -1.849 1.00 97.06 199 LEU A C 1
ATOM 1597 O O . LEU A 1 199 ? -5.050 8.487 -1.284 1.00 97.06 199 LEU A O 1
ATOM 1601 N N . TYR A 1 200 ? -6.544 10.051 -1.887 1.00 96.69 200 TYR A N 1
ATOM 1602 C CA . TYR A 1 200 ? -5.791 11.165 -1.338 1.00 96.69 200 TYR A CA 1
ATOM 1603 C C . TYR A 1 200 ? -6.725 12.306 -0.932 1.00 96.69 200 TYR A C 1
ATOM 1605 O O . TYR A 1 200 ? -7.884 12.377 -1.361 1.00 96.69 200 TYR A O 1
ATOM 1613 N N . LEU A 1 201 ? -6.227 13.168 -0.055 1.00 96.94 201 LEU A N 1
ATOM 1614 C CA . LEU A 1 201 ? -6.878 14.400 0.347 1.00 96.94 201 LEU A CA 1
ATOM 1615 C C . LEU A 1 201 ? -6.033 15.584 -0.118 1.00 96.94 201 LEU A C 1
ATOM 1617 O O . LEU A 1 201 ? -4.812 15.489 -0.142 1.00 96.94 201 LEU A O 1
ATOM 1621 N N . GLU A 1 202 ? -6.676 16.706 -0.411 1.00 96.75 202 GLU A N 1
ATOM 1622 C CA . GLU A 1 202 ? -5.998 17.971 -0.716 1.00 96.75 202 GLU A CA 1
ATOM 1623 C C . GLU A 1 202 ? -6.381 19.023 0.320 1.00 96.75 202 GLU A C 1
ATOM 1625 O O . GLU A 1 202 ? -7.556 19.132 0.690 1.00 96.75 202 GLU A O 1
ATOM 1630 N N . ASN A 1 203 ? -5.413 19.821 0.760 1.00 96.12 203 ASN A N 1
ATOM 1631 C CA . ASN A 1 203 ? -5.683 21.054 1.480 1.00 96.12 203 ASN A CA 1
ATOM 1632 C C . ASN A 1 203 ? -5.690 22.225 0.478 1.00 96.12 203 ASN A C 1
ATOM 1634 O O . ASN A 1 203 ? -4.637 22.590 -0.037 1.00 96.12 203 ASN A O 1
ATOM 1638 N N . PRO A 1 204 ? -6.850 22.841 0.189 1.00 92.81 204 PRO A N 1
ATOM 1639 C CA . PRO A 1 204 ? -6.943 23.892 -0.824 1.00 92.81 204 PRO A CA 1
ATOM 1640 C C . PRO A 1 204 ? -6.266 25.208 -0.414 1.00 92.81 204 PRO A C 1
ATOM 1642 O O . PRO A 1 204 ? -6.107 26.080 -1.261 1.00 92.81 204 PRO A O 1
ATOM 1645 N N . GLU A 1 205 ? -5.924 25.389 0.866 1.00 93.88 205 GLU A N 1
ATOM 1646 C CA . GLU A 1 205 ? -5.237 26.594 1.346 1.00 93.88 205 GLU A CA 1
ATOM 1647 C C . GLU A 1 205 ? -3.717 26.485 1.200 1.00 93.88 205 GLU A C 1
ATOM 1649 O O . GLU A 1 205 ? -3.062 27.481 0.901 1.00 93.88 205 GLU A O 1
ATOM 1654 N N . THR A 1 206 ? -3.162 25.289 1.416 1.00 94.44 206 THR A N 1
ATOM 1655 C CA . THR A 1 206 ? -1.713 25.036 1.351 1.00 94.44 206 THR A CA 1
ATOM 1656 C C . THR A 1 206 ? -1.271 24.369 0.051 1.00 94.44 206 THR A C 1
ATOM 1658 O O . THR A 1 206 ? -0.075 24.313 -0.212 1.00 94.44 206 THR A O 1
ATOM 1661 N N . GLU A 1 207 ? -2.220 23.881 -0.754 1.00 92.31 207 GLU A N 1
ATOM 1662 C CA . GLU A 1 207 ? -1.990 23.056 -1.950 1.00 92.31 207 GLU A CA 1
ATOM 1663 C C . GLU A 1 207 ? -1.257 21.733 -1.645 1.00 92.31 207 GLU A C 1
ATOM 1665 O O . GLU A 1 207 ? -0.680 21.102 -2.529 1.00 92.31 207 GLU A O 1
ATOM 1670 N N . GLU A 1 208 ? -1.291 21.284 -0.387 1.00 94.44 208 GLU A N 1
ATOM 1671 C CA . GLU A 1 208 ? -0.684 20.024 0.039 1.00 94.44 208 GLU A CA 1
ATOM 1672 C C . GLU A 1 208 ? -1.597 18.826 -0.253 1.00 94.44 208 GLU A C 1
ATOM 1674 O O . GLU A 1 208 ? -2.816 18.883 -0.057 1.00 94.44 208 GLU A O 1
ATOM 1679 N N . GLU A 1 209 ? -0.990 17.702 -0.644 1.00 94.44 209 GLU A N 1
ATOM 1680 C CA . GLU A 1 209 ? -1.659 16.407 -0.769 1.00 94.44 209 GLU A CA 1
ATOM 1681 C C . GLU A 1 209 ? -1.297 15.475 0.395 1.00 94.44 209 GLU A C 1
ATOM 1683 O O . GLU A 1 209 ? -0.125 15.237 0.689 1.00 94.44 209 GLU A O 1
ATOM 1688 N N . LEU A 1 210 ? -2.315 14.864 1.000 1.00 95.19 210 LEU A N 1
ATOM 1689 C CA . LEU A 1 210 ? -2.175 13.738 1.917 1.00 95.19 210 LEU A CA 1
ATOM 1690 C C . LEU A 1 210 ? -2.602 12.457 1.199 1.00 95.19 210 LEU A C 1
ATOM 1692 O O . LEU A 1 210 ? -3.792 12.187 1.020 1.00 95.19 210 LEU A O 1
ATOM 1696 N N . MET A 1 211 ? -1.628 11.647 0.793 1.00 95.19 211 MET A N 1
ATOM 1697 C CA . MET A 1 211 ? -1.878 10.368 0.127 1.00 95.19 211 MET A CA 1
ATOM 1698 C C . MET A 1 211 ? -2.150 9.256 1.142 1.00 95.19 211 MET A C 1
ATOM 1700 O O . MET A 1 211 ? -1.398 9.064 2.096 1.00 95.19 211 MET A O 1
ATOM 1704 N N . LEU A 1 212 ? -3.197 8.466 0.899 1.00 94.81 212 LEU A N 1
ATOM 1705 C CA . LEU A 1 212 ? -3.522 7.284 1.692 1.00 94.81 212 LEU A CA 1
ATOM 1706 C C . LEU A 1 212 ? -3.171 6.024 0.903 1.00 94.81 212 LEU A C 1
ATOM 1708 O O . LEU A 1 212 ? -3.955 5.548 0.081 1.00 94.81 212 LEU A O 1
ATOM 1712 N N . ASP A 1 213 ? -1.984 5.473 1.148 1.00 90.19 213 ASP A N 1
ATOM 1713 C CA . ASP A 1 213 ? -1.555 4.198 0.565 1.00 90.19 213 ASP A CA 1
ATOM 1714 C C . ASP A 1 213 ? -2.167 3.014 1.329 1.00 90.19 213 ASP A C 1
ATOM 1716 O O . ASP A 1 213 ? -1.598 2.469 2.285 1.00 90.19 213 ASP A O 1
ATOM 1720 N N . ILE A 1 214 ? -3.368 2.634 0.892 1.00 92.62 214 ILE A N 1
ATOM 1721 C CA . ILE A 1 214 ? -4.119 1.490 1.408 1.00 92.62 214 ILE A CA 1
ATOM 1722 C C . ILE A 1 214 ? -4.220 0.379 0.362 1.00 92.62 214 ILE A C 1
ATOM 1724 O O . ILE A 1 214 ? -4.445 0.623 -0.825 1.00 92.62 214 ILE A O 1
ATOM 1728 N N . SER A 1 215 ? -4.053 -0.852 0.832 1.00 95.44 215 SER A N 1
ATOM 1729 C CA . SER A 1 215 ? -4.230 -2.083 0.071 1.00 95.44 215 SER A CA 1
ATOM 1730 C C . SER A 1 215 ? -5.474 -2.821 0.532 1.00 95.44 215 SER A C 1
ATOM 1732 O O . SER A 1 215 ? -5.904 -2.691 1.676 1.00 95.44 215 SER A O 1
ATOM 1734 N N . PHE A 1 216 ? -6.045 -3.610 -0.371 1.00 98.00 216 PHE A N 1
ATOM 1735 C CA . PHE A 1 216 ? -7.264 -4.360 -0.122 1.00 98.00 216 PHE A CA 1
ATOM 1736 C C . PHE A 1 216 ? -7.113 -5.818 -0.539 1.00 98.00 216 PHE A C 1
ATOM 1738 O O . PHE A 1 216 ? -6.415 -6.135 -1.502 1.00 98.00 216 PHE A O 1
ATOM 1745 N N . TYR A 1 217 ? -7.825 -6.705 0.143 1.00 98.00 217 TYR A N 1
ATOM 1746 C CA . TYR A 1 217 ? -7.989 -8.107 -0.243 1.00 98.00 217 TYR A CA 1
ATOM 1747 C C . TYR A 1 217 ? -9.424 -8.568 0.022 1.00 98.00 217 TYR A C 1
ATOM 1749 O O . TYR A 1 217 ? -10.170 -7.894 0.729 1.00 98.00 217 TYR A O 1
ATOM 1757 N N . ILE A 1 218 ? -9.817 -9.712 -0.537 1.00 98.06 218 ILE A N 1
ATOM 1758 C CA . ILE A 1 218 ? -11.092 -10.357 -0.201 1.00 98.06 218 ILE A CA 1
ATOM 1759 C C . ILE A 1 218 ? -10.770 -11.601 0.630 1.00 98.06 218 ILE A C 1
ATOM 1761 O O . ILE A 1 218 ? -10.197 -12.545 0.077 1.00 98.06 218 ILE A O 1
ATOM 1765 N N . PRO A 1 219 ? -11.099 -11.631 1.935 1.00 97.00 219 PRO A N 1
ATOM 1766 C CA . PRO A 1 219 ? -10.872 -12.809 2.765 1.00 97.00 219 PRO A CA 1
ATOM 1767 C C . PRO A 1 219 ? -11.621 -14.035 2.239 1.00 97.00 219 PRO A C 1
ATOM 1769 O O . PRO A 1 219 ? -12.702 -13.923 1.652 1.00 97.00 219 PRO A O 1
ATOM 1772 N N . GLU A 1 220 ? -11.078 -15.222 2.495 1.00 95.75 220 GLU A N 1
ATOM 1773 C CA . GLU A 1 220 ? -11.762 -16.483 2.217 1.00 95.75 220 GLU A CA 1
ATOM 1774 C C . GLU A 1 220 ? -13.149 -16.504 2.882 1.00 95.75 220 GLU A C 1
ATOM 1776 O O . GLU A 1 220 ? -13.317 -16.097 4.035 1.00 95.75 220 GLU A O 1
ATOM 1781 N N . GLY A 1 221 ? -14.168 -16.940 2.138 1.00 95.25 221 GLY A N 1
ATOM 1782 C CA . GLY A 1 221 ? -15.559 -16.942 2.602 1.00 95.25 221 GLY A CA 1
ATOM 1783 C C . GLY A 1 221 ? -16.270 -15.580 2.605 1.00 95.25 221 GLY A C 1
ATOM 1784 O O . GLY A 1 221 ? -17.453 -15.536 2.939 1.00 95.25 221 GLY A O 1
ATOM 1785 N N . LYS A 1 222 ? -15.605 -14.482 2.212 1.00 96.31 222 LYS A N 1
ATOM 1786 C CA . LYS A 1 222 ? -16.238 -13.166 2.010 1.00 96.31 222 LYS A CA 1
ATOM 1787 C C . LYS A 1 222 ? -16.353 -12.805 0.531 1.00 96.31 222 LYS A C 1
ATOM 1789 O O . LYS A 1 222 ? -15.692 -13.379 -0.337 1.00 96.31 222 LYS A O 1
ATOM 1794 N N . GLU A 1 223 ? -17.212 -11.829 0.255 1.00 94.94 223 GLU A N 1
ATOM 1795 C CA . GLU A 1 223 ? -17.473 -11.306 -1.092 1.00 94.94 223 GLU A CA 1
ATOM 1796 C C . GLU A 1 223 ? -16.994 -9.866 -1.293 1.00 94.94 223 GLU A C 1
ATOM 1798 O O . GLU A 1 223 ? -16.901 -9.414 -2.436 1.00 94.94 223 GLU A O 1
ATOM 1803 N N . GLU A 1 224 ? -16.697 -9.154 -0.211 1.00 96.69 224 GLU A N 1
ATOM 1804 C CA . GLU A 1 224 ? -16.340 -7.737 -0.218 1.00 96.69 224 GLU A CA 1
ATOM 1805 C C . GLU A 1 224 ? -14.869 -7.543 0.148 1.00 96.69 224 GLU A C 1
ATOM 1807 O O . GLU A 1 224 ? -14.261 -8.377 0.823 1.00 96.69 224 GLU A O 1
ATOM 1812 N N . PHE A 1 225 ? -14.301 -6.440 -0.335 1.00 98.00 225 PHE A N 1
ATOM 1813 C CA . PHE A 1 225 ? -12.932 -6.050 -0.033 1.00 98.00 225 PHE A CA 1
ATOM 1814 C C . PHE A 1 225 ? -12.800 -5.513 1.391 1.00 98.00 225 PHE A C 1
ATOM 1816 O O . PHE A 1 225 ? -13.616 -4.715 1.846 1.00 98.00 225 PHE A O 1
ATOM 1823 N N . GLU A 1 226 ? -11.705 -5.886 2.042 1.00 97.44 226 GLU A N 1
ATOM 1824 C CA . GLU A 1 226 ? -11.275 -5.362 3.337 1.00 97.44 226 GLU A CA 1
ATOM 1825 C C . GLU A 1 226 ? -9.876 -4.765 3.206 1.00 97.44 226 GLU A C 1
ATOM 1827 O O . GLU A 1 226 ? -9.077 -5.227 2.387 1.00 97.44 226 GLU A O 1
ATOM 1832 N N . ILE A 1 227 ? -9.580 -3.737 4.005 1.00 97.25 227 ILE A N 1
ATOM 1833 C CA . ILE A 1 227 ? -8.246 -3.130 4.042 1.00 97.25 227 ILE A CA 1
ATOM 1834 C C . ILE A 1 227 ? -7.274 -4.092 4.726 1.00 97.25 227 ILE A C 1
ATOM 1836 O O . ILE A 1 227 ? -7.609 -4.712 5.740 1.00 97.25 227 ILE A O 1
ATOM 1840 N N . ILE A 1 228 ? -6.061 -4.193 4.180 1.00 93.69 228 ILE A N 1
ATOM 1841 C CA . IL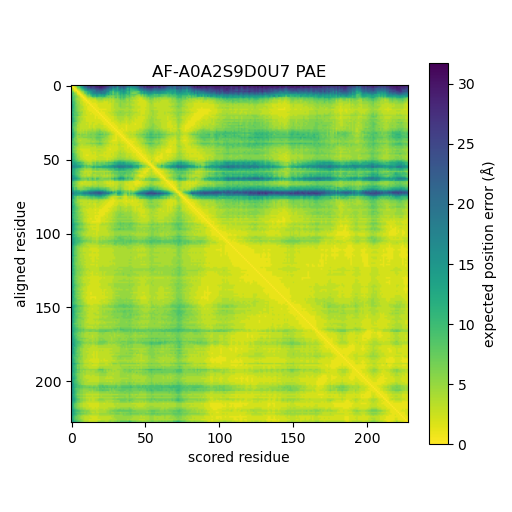E A 1 228 ? -4.986 -5.036 4.710 1.00 93.69 228 ILE A CA 1
ATOM 1842 C C . ILE A 1 228 ? -3.617 -4.390 4.588 1.00 93.69 228 ILE A C 1
ATOM 1844 O O . ILE A 1 228 ? -3.405 -3.624 3.619 1.00 93.69 228 ILE A O 1
#

Radius of gyration: 19.29 Å; Cα contacts (8 Å, |Δi|>4): 350; chains: 1; bounding box: 44×45×50 Å

Organism: Chryseobacterium culicis (NCBI:txid680127)

Mean predicted aligned error: 5.22 Å

Solvent-accessible surface area (backbone atoms only — not comparable to full-atom values): 13532 Å² total; per-residue (Å²): 132,88,56,91,89,73,81,86,82,88,76,90,56,48,73,76,55,47,47,55,44,82,41,81,46,73,53,74,49,71,34,59,93,94,50,84,32,32,60,60,82,55,71,55,72,53,66,44,75,44,57,40,72,92,66,82,56,38,80,73,49,79,47,70,82,47,69,57,74,77,45,85,55,69,76,45,41,66,50,76,49,76,53,69,49,77,48,85,56,102,55,75,53,86,64,57,86,62,28,39,53,49,86,80,42,80,65,42,69,61,49,48,50,51,43,52,53,51,52,51,46,28,60,74,70,67,36,54,71,61,45,49,62,53,39,40,60,30,51,54,38,42,27,64,46,67,71,48,52,72,66,58,53,53,45,55,55,52,51,52,53,49,49,58,68,69,62,37,41,74,52,81,66,58,90,77,38,43,80,46,70,41,76,89,41,16,33,38,38,54,19,34,91,87,68,46,53,30,43,33,23,39,21,86,90,78,73,44,74,50,70,50,88,64,36,30,26,28,45,63,97,54,93,57,61,41,50,74